Protein AF-A0A815VV57-F1 (afdb_monomer_lite)

pLDDT: mean 71.9, std 23.18, range [23.52, 98.25]

Structure (mmCIF, N/CA/C/O backbone):
data_AF-A0A815VV57-F1
#
_entry.id   AF-A0A815VV57-F1
#
loop_
_atom_site.group_PDB
_atom_site.id
_atom_site.type_symbol
_atom_site.label_atom_id
_atom_site.label_alt_id
_atom_site.label_comp_id
_atom_site.label_asym_id
_atom_site.label_entity_id
_atom_site.label_seq_id
_atom_site.pdbx_PDB_ins_code
_atom_site.Cartn_x
_atom_site.Cartn_y
_atom_site.Cartn_z
_atom_site.occupancy
_atom_site.B_iso_or_equiv
_atom_site.auth_seq_id
_atom_site.auth_comp_id
_atom_site.auth_asym_id
_atom_site.auth_atom_id
_atom_site.pdbx_PDB_model_num
ATOM 1 N N . MET A 1 1 ? 0.177 24.689 -6.753 1.00 30.92 1 MET A N 1
ATOM 2 C CA . MET A 1 1 ? -1.210 24.874 -6.267 1.00 30.92 1 MET A CA 1
ATOM 3 C C . MET A 1 1 ? -1.888 23.512 -6.237 1.00 30.92 1 MET A C 1
ATOM 5 O O . MET A 1 1 ? -1.920 22.862 -7.272 1.00 30.92 1 MET A O 1
ATOM 9 N N . PHE A 1 2 ? -2.348 23.055 -5.071 1.00 33.50 2 PHE A N 1
ATOM 10 C CA . PHE A 1 2 ? -3.003 21.752 -4.920 1.00 33.50 2 PHE A CA 1
ATOM 11 C C . PHE A 1 2 ? -4.489 22.009 -4.682 1.00 33.50 2 PHE A C 1
ATOM 13 O O . PHE A 1 2 ? -4.859 22.830 -3.844 1.00 33.50 2 PHE A O 1
ATOM 20 N N . HIS A 1 3 ? -5.351 21.335 -5.428 1.00 33.34 3 HIS A N 1
ATOM 21 C CA . HIS A 1 3 ? -6.791 21.439 -5.235 1.00 33.34 3 HIS A CA 1
ATOM 22 C C . HIS A 1 3 ? -7.257 20.219 -4.447 1.00 33.34 3 HIS A C 1
ATOM 24 O O . HIS A 1 3 ? -6.858 19.102 -4.756 1.00 33.34 3 HIS A O 1
ATOM 30 N N . ALA A 1 4 ? -8.069 20.440 -3.414 1.00 35.38 4 ALA A N 1
ATOM 31 C CA . ALA A 1 4 ? -8.761 19.359 -2.725 1.00 35.38 4 ALA A CA 1
ATOM 32 C C . ALA A 1 4 ? -10.196 19.308 -3.253 1.00 35.38 4 ALA A C 1
ATOM 34 O O . ALA A 1 4 ? -10.932 20.300 -3.171 1.00 35.38 4 ALA A O 1
ATOM 35 N N . ILE A 1 5 ? -10.583 18.161 -3.809 1.00 42.78 5 ILE A N 1
ATOM 36 C CA . ILE A 1 5 ? -11.963 17.891 -4.218 1.00 42.78 5 ILE A CA 1
ATOM 37 C C . ILE A 1 5 ? -12.604 17.068 -3.108 1.00 42.78 5 ILE A C 1
ATOM 39 O O . ILE A 1 5 ? -12.107 16.002 -2.743 1.00 42.78 5 ILE A O 1
ATOM 43 N N . LEU A 1 6 ? -13.695 17.587 -2.552 1.00 41.22 6 LEU A N 1
ATOM 44 C CA . LEU A 1 6 ? -14.364 16.995 -1.401 1.00 41.22 6 LEU A CA 1
ATOM 45 C C . LEU A 1 6 ? -15.771 16.590 -1.796 1.00 41.22 6 LEU A C 1
ATOM 47 O O . LEU A 1 6 ? -16.500 17.383 -2.390 1.00 41.22 6 LEU A O 1
ATOM 51 N N . ARG A 1 7 ? -16.172 15.374 -1.430 1.00 39.72 7 ARG A N 1
ATOM 52 C CA . ARG A 1 7 ? -17.535 14.889 -1.642 1.00 39.72 7 ARG A CA 1
ATOM 53 C C . ARG A 1 7 ? -18.284 14.866 -0.311 1.00 39.72 7 ARG A C 1
ATOM 55 O O . ARG A 1 7 ? -17.842 14.236 0.645 1.00 39.72 7 ARG A O 1
ATOM 62 N N . SER A 1 8 ? -19.393 15.596 -0.245 1.00 38.03 8 SER A N 1
ATOM 63 C CA . SER A 1 8 ? -20.314 15.623 0.895 1.00 38.03 8 SER A CA 1
ATOM 64 C C . SER A 1 8 ? -21.109 14.310 0.991 1.00 38.03 8 SER A C 1
ATOM 66 O O . SER A 1 8 ? -21.415 13.718 -0.048 1.00 38.03 8 SER A O 1
ATOM 68 N N . PRO A 1 9 ? -21.557 13.898 2.196 1.00 34.47 9 PRO A N 1
ATOM 69 C CA . PRO A 1 9 ? -22.532 12.817 2.375 1.00 34.47 9 PRO A CA 1
ATOM 70 C C . PRO A 1 9 ? -23.837 13.003 1.581 1.00 34.47 9 PRO A C 1
ATOM 72 O O . PRO A 1 9 ? -24.499 12.024 1.261 1.00 34.47 9 PRO A O 1
ATOM 75 N N . SER A 1 10 ? -24.198 14.245 1.234 1.00 35.25 10 SER A N 1
ATOM 76 C CA . SER A 1 10 ? -25.360 14.575 0.391 1.00 35.25 10 SER A CA 1
ATOM 77 C C . SER A 1 10 ? -25.115 14.411 -1.117 1.00 35.25 10 SER A C 1
ATOM 79 O O . SER A 1 10 ? -25.998 14.709 -1.914 1.00 35.25 10 SER A O 1
ATOM 81 N N . GLY A 1 11 ? -23.917 13.987 -1.534 1.00 34.22 11 GLY A N 1
ATOM 82 C CA . GLY A 1 11 ? -23.531 13.872 -2.943 1.00 34.22 11 GLY A CA 1
ATOM 83 C C . GLY A 1 11 ? -23.024 15.171 -3.583 1.00 34.22 11 GLY A C 1
ATOM 84 O O . GLY A 1 11 ? -22.540 15.121 -4.712 1.00 34.22 11 GLY A O 1
ATOM 85 N N . GLU A 1 12 ? -23.065 16.308 -2.877 1.00 31.31 12 GLU A N 1
ATOM 86 C CA . GLU A 1 12 ? -22.515 17.583 -3.360 1.00 31.31 12 GLU A CA 1
ATOM 87 C C . GLU A 1 12 ? -20.977 17.574 -3.368 1.00 31.31 12 GLU A C 1
ATOM 89 O O . GLU A 1 12 ? -20.337 17.172 -2.393 1.00 31.31 12 GLU A O 1
ATOM 94 N N . ILE A 1 13 ? -20.376 18.052 -4.460 1.00 37.62 13 ILE A N 1
ATOM 95 C CA . ILE A 1 13 ? -18.921 18.185 -4.600 1.00 37.62 13 ILE A CA 1
ATOM 96 C C . ILE A 1 13 ? -18.524 19.619 -4.243 1.00 37.62 13 ILE A C 1
ATOM 98 O O . ILE A 1 13 ? -18.905 20.574 -4.917 1.00 37.62 13 ILE A O 1
ATOM 102 N N . LEU A 1 14 ? -17.762 19.774 -3.161 1.00 33.06 14 LEU A N 1
ATOM 103 C CA . LEU A 1 14 ? -17.223 21.050 -2.710 1.00 33.06 14 LEU A CA 1
ATOM 104 C C . LEU A 1 14 ? -15.767 21.162 -3.181 1.00 33.06 14 LEU A C 1
ATOM 106 O O . LEU A 1 14 ? -14.887 20.457 -2.689 1.00 33.06 14 LEU A O 1
ATOM 110 N N . VAL A 1 15 ? -15.507 22.062 -4.127 1.00 33.75 15 VAL A N 1
ATOM 111 C CA . VAL A 1 15 ? -14.150 22.364 -4.601 1.00 33.75 15 VAL A CA 1
ATOM 112 C C . VAL A 1 15 ? -13.610 23.557 -3.820 1.00 33.75 15 VAL A C 1
ATOM 114 O O . VAL A 1 15 ? -14.213 24.632 -3.831 1.00 33.75 15 VAL A O 1
ATOM 117 N N . LYS A 1 16 ? -12.455 23.402 -3.164 1.00 34.31 16 LYS A N 1
ATOM 118 C CA . LYS A 1 16 ? -11.706 24.536 -2.608 1.00 34.31 16 LYS A CA 1
ATOM 119 C C . LYS A 1 16 ? -10.303 24.553 -3.213 1.00 34.31 16 LYS A C 1
ATOM 121 O O . LYS A 1 16 ? -9.518 23.633 -3.010 1.00 34.31 16 LYS A O 1
ATOM 126 N N . ALA A 1 17 ? -10.002 25.606 -3.969 1.00 28.00 17 ALA A N 1
ATOM 127 C CA . ALA A 1 17 ? -8.652 25.905 -4.429 1.00 28.00 17 ALA A CA 1
ATOM 128 C C . ALA A 1 17 ? -7.844 26.481 -3.263 1.00 28.00 17 ALA A C 1
ATOM 130 O O . ALA A 1 17 ? -8.299 27.442 -2.639 1.00 28.00 17 ALA A O 1
ATOM 131 N N . LEU A 1 18 ? -6.674 25.918 -2.953 1.00 31.55 18 LEU A N 1
ATOM 132 C CA . LEU A 1 18 ? -5.737 26.577 -2.049 1.00 31.55 18 LEU A CA 1
ATOM 133 C C . LEU A 1 18 ? -4.282 26.390 -2.491 1.00 31.55 18 LEU A C 1
ATOM 135 O O . LEU A 1 18 ? -3.842 25.351 -2.980 1.00 31.55 18 LEU A O 1
ATOM 139 N N . GLU A 1 19 ? -3.530 27.466 -2.340 1.00 27.69 19 GLU A N 1
ATOM 140 C CA . GLU A 1 19 ? -2.198 27.634 -2.891 1.00 27.69 19 GLU A CA 1
ATOM 141 C C . GLU A 1 19 ? -1.142 26.958 -2.009 1.00 27.69 19 GLU A C 1
ATOM 143 O O . GLU A 1 19 ? -0.666 27.495 -1.014 1.00 27.69 19 GLU A O 1
ATOM 148 N N . LEU A 1 20 ? -0.769 25.739 -2.379 1.00 28.41 20 LEU A N 1
ATOM 149 C CA . LEU A 1 20 ? 0.504 25.142 -1.990 1.00 28.41 20 LEU A CA 1
ATOM 150 C C . LEU A 1 20 ? 1.558 25.610 -3.010 1.00 28.41 20 LEU A C 1
ATOM 152 O O . LEU A 1 20 ? 1.448 25.285 -4.203 1.00 28.41 20 LEU A O 1
ATOM 156 N N . ARG A 1 21 ? 2.519 26.426 -2.547 1.00 24.25 21 ARG A N 1
ATOM 157 C CA . ARG A 1 21 ? 3.692 26.858 -3.320 1.00 24.25 21 ARG A CA 1
ATOM 158 C C . ARG A 1 21 ? 4.588 25.647 -3.593 1.00 24.25 21 ARG A C 1
ATOM 160 O O . ARG A 1 21 ? 5.339 25.221 -2.728 1.00 24.25 21 ARG A O 1
ATOM 167 N N . CYS A 1 22 ? 4.476 25.121 -4.804 1.00 26.00 22 CYS A N 1
ATOM 168 C CA . CYS A 1 22 ? 5.627 24.673 -5.576 1.00 26.00 22 CYS A CA 1
ATOM 169 C C . CYS A 1 22 ? 5.739 25.689 -6.709 1.00 26.00 22 CYS A C 1
ATOM 171 O O . CYS A 1 22 ? 4.712 26.026 -7.310 1.00 26.00 22 CYS A O 1
ATOM 173 N N . ASP A 1 23 ? 6.930 26.222 -6.942 1.00 23.75 23 ASP A N 1
ATOM 174 C CA . ASP A 1 23 ? 7.152 27.260 -7.940 1.00 23.75 23 ASP A CA 1
ATOM 175 C C . ASP A 1 23 ? 6.675 26.791 -9.321 1.00 23.75 23 ASP A C 1
ATOM 177 O O . ASP A 1 23 ? 7.204 25.835 -9.882 1.00 23.75 23 ASP A O 1
ATOM 181 N N . THR A 1 24 ? 5.607 27.441 -9.808 1.00 23.52 24 THR A N 1
ATOM 182 C CA . THR A 1 24 ? 5.164 27.681 -11.201 1.00 23.52 24 THR A CA 1
ATOM 183 C C . THR A 1 24 ? 3.620 27.772 -11.256 1.00 23.52 24 THR A C 1
ATOM 185 O O . THR A 1 24 ? 2.903 26.815 -10.965 1.00 23.52 24 THR A O 1
ATOM 188 N N . ILE A 1 25 ? 3.116 28.954 -11.640 1.00 25.03 25 ILE A N 1
ATOM 189 C CA . ILE A 1 25 ? 1.700 29.391 -11.779 1.00 25.03 25 ILE A CA 1
ATOM 190 C C . ILE A 1 25 ? 1.108 28.821 -13.112 1.00 25.03 25 ILE A C 1
ATOM 192 O O . ILE A 1 25 ? 1.895 28.507 -14.007 1.00 25.03 25 ILE A O 1
ATOM 196 N N . ILE A 1 26 ? -0.200 28.582 -13.366 1.00 26.67 26 ILE A N 1
ATOM 197 C CA . ILE A 1 26 ? -1.357 29.509 -13.525 1.00 26.67 26 ILE A CA 1
ATOM 198 C C . ILE A 1 26 ? -2.716 28.750 -13.474 1.00 26.67 26 ILE A C 1
ATOM 200 O O . ILE A 1 26 ? -2.840 27.655 -14.013 1.00 26.67 26 ILE A O 1
ATOM 204 N N . ASN A 1 27 ? -3.703 29.411 -12.843 1.00 26.53 27 ASN A N 1
ATOM 205 C CA . ASN A 1 27 ? -5.179 29.335 -12.882 1.00 26.53 27 ASN A CA 1
ATOM 206 C C . ASN A 1 27 ? -5.908 28.239 -13.688 1.00 26.53 27 ASN A C 1
ATOM 208 O O . ASN A 1 27 ? -5.880 28.212 -14.913 1.00 26.53 27 ASN A O 1
ATOM 212 N N . GLY A 1 28 ? -6.768 27.506 -12.978 1.00 24.22 28 GLY A N 1
ATOM 213 C CA . GLY A 1 28 ? -7.938 26.814 -13.519 1.00 24.22 28 GLY A CA 1
ATOM 214 C C . GLY A 1 28 ? -8.706 26.142 -12.382 1.00 24.22 28 GLY A C 1
ATOM 215 O O . GLY A 1 28 ? -8.120 25.389 -11.609 1.00 24.22 28 GLY A O 1
ATOM 216 N N . GLY A 1 29 ? -9.994 26.446 -12.212 1.00 25.55 29 GLY A N 1
ATOM 217 C CA . GLY A 1 29 ? -10.829 25.779 -11.210 1.00 25.55 29 GLY A CA 1
ATOM 218 C C . GLY A 1 29 ? -10.866 24.270 -11.462 1.00 25.55 29 GLY A C 1
ATOM 219 O O . GLY A 1 29 ? -11.202 23.836 -12.561 1.00 25.55 29 GLY A O 1
ATOM 220 N N . VAL A 1 30 ? -10.492 23.469 -10.462 1.00 35.03 30 VAL A N 1
ATOM 221 C CA . VAL A 1 30 ? -10.411 22.007 -10.590 1.00 35.03 30 VAL A CA 1
ATOM 222 C C . VAL A 1 30 ? -11.718 21.383 -10.130 1.00 35.03 30 VAL A C 1
ATOM 224 O O . VAL A 1 30 ? -11.979 21.241 -8.940 1.00 35.03 30 VAL A O 1
ATOM 227 N N . TYR A 1 31 ? -12.541 21.008 -11.091 1.00 34.94 31 TYR A N 1
ATOM 228 C CA . TYR A 1 31 ? -13.729 20.198 -10.877 1.00 34.94 31 TYR A CA 1
ATOM 229 C C . TYR A 1 31 ? -13.363 18.719 -11.048 1.00 34.94 31 TYR A C 1
ATOM 231 O O . TYR A 1 31 ? -12.423 18.381 -11.770 1.00 34.94 31 TYR A O 1
ATOM 239 N N . ASP A 1 32 ? -14.119 17.836 -10.397 1.00 41.12 32 ASP A N 1
ATOM 240 C CA . ASP A 1 32 ? -14.090 16.401 -10.681 1.00 41.12 32 ASP A CA 1
ATOM 241 C C . ASP A 1 32 ? -14.266 16.208 -12.200 1.00 41.12 32 ASP A C 1
ATOM 243 O O . ASP A 1 32 ? -15.165 16.807 -12.795 1.00 41.12 32 ASP A O 1
ATOM 247 N N . THR A 1 33 ? -13.399 15.435 -12.857 1.00 45.12 33 THR A N 1
ATOM 248 C CA . THR A 1 33 ? -13.445 15.212 -14.318 1.00 45.12 33 THR A CA 1
ATOM 249 C C . THR A 1 33 ? -14.808 14.677 -14.759 1.00 45.12 33 THR A C 1
ATOM 251 O O . THR A 1 33 ? -15.313 15.009 -15.833 1.00 45.12 33 THR A O 1
ATOM 254 N N . ALA A 1 34 ? -15.455 13.934 -13.866 1.00 40.88 34 ALA A N 1
ATOM 255 C CA . ALA A 1 34 ? -16.836 13.507 -13.950 1.00 40.88 34 ALA A CA 1
ATOM 256 C C . ALA A 1 34 ? -17.865 14.658 -13.915 1.00 40.88 34 ALA A C 1
ATOM 258 O O . ALA A 1 34 ? -18.788 14.699 -14.732 1.00 40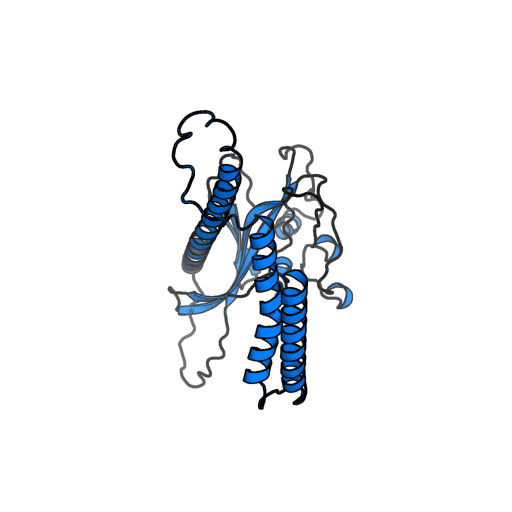.88 34 ALA A O 1
ATOM 259 N N . VAL A 1 35 ? -17.693 15.616 -12.998 1.00 40.84 35 VAL A N 1
ATOM 260 C CA . VAL A 1 35 ? -18.543 16.812 -12.881 1.00 40.84 35 VAL A CA 1
ATOM 261 C C . VAL A 1 35 ? -18.357 17.724 -14.084 1.00 40.84 35 VAL A C 1
ATOM 263 O O . VAL A 1 35 ? -19.352 18.206 -14.615 1.00 40.84 35 VAL A O 1
ATOM 266 N N . LEU A 1 36 ? -17.129 17.892 -14.578 1.00 40.75 36 LEU A N 1
ATOM 267 C CA . LEU A 1 36 ? -16.848 18.638 -15.809 1.00 40.75 36 LEU A CA 1
ATOM 268 C C . LEU A 1 36 ? -17.608 18.060 -17.003 1.00 40.75 36 LEU A C 1
ATOM 270 O O . LEU A 1 36 ? -18.286 18.792 -17.719 1.00 40.75 36 LEU A O 1
ATOM 274 N N . ARG A 1 37 ? -17.591 16.734 -17.166 1.00 43.97 37 ARG A N 1
ATOM 275 C CA . ARG A 1 37 ? -18.379 16.049 -18.204 1.00 43.97 37 ARG A CA 1
ATOM 276 C C . ARG A 1 37 ? -19.889 16.253 -18.038 1.00 43.97 37 ARG A C 1
ATOM 278 O O . ARG A 1 37 ? -20.602 16.344 -19.031 1.00 43.97 37 ARG A O 1
ATOM 285 N N . SER A 1 38 ? -20.386 16.312 -16.800 1.00 41.47 38 SER A N 1
ATOM 286 C CA . SER A 1 38 ? -21.818 16.499 -16.518 1.00 41.47 38 SER A CA 1
ATOM 287 C C . SER A 1 38 ? -22.300 17.945 -16.697 1.00 41.47 38 SER A C 1
ATOM 289 O O . SER A 1 38 ? -23.407 18.159 -17.178 1.00 41.47 38 SER A O 1
ATOM 291 N N . VAL A 1 39 ? -21.466 18.933 -16.355 1.00 37.66 39 VAL A N 1
ATOM 292 C CA . VAL A 1 39 ? -21.804 20.367 -16.383 1.00 37.66 39 VAL A CA 1
ATOM 293 C C . VAL A 1 39 ? -21.668 20.943 -17.790 1.00 37.66 39 VAL A C 1
ATOM 295 O O . VAL A 1 39 ? -22.442 21.813 -18.174 1.00 37.66 39 VAL A O 1
ATOM 298 N N . TYR A 1 40 ? -20.725 20.436 -18.582 1.00 39.12 40 TYR A N 1
ATOM 299 C CA . TYR A 1 40 ? -20.452 20.948 -19.924 1.00 39.12 40 TYR A CA 1
ATOM 300 C C . TYR A 1 40 ? -20.848 19.976 -21.056 1.00 39.12 40 TYR A C 1
ATOM 302 O O . TYR A 1 40 ? -20.577 20.230 -22.230 1.00 39.12 40 TYR A O 1
ATOM 310 N N . GLY A 1 41 ? -21.527 18.875 -20.718 1.00 37.66 41 GLY A N 1
ATOM 311 C CA . GLY A 1 41 ? -22.069 17.896 -21.663 1.00 37.66 41 GLY A CA 1
ATOM 312 C C . GLY A 1 41 ? -21.036 16.932 -22.265 1.00 37.66 41 GLY A C 1
ATOM 313 O O . GLY A 1 41 ? -19.830 17.033 -22.043 1.00 37.66 41 GLY A O 1
ATOM 314 N N . ARG A 1 42 ? -21.518 15.983 -23.092 1.00 46.00 42 ARG A N 1
ATOM 315 C CA . ARG A 1 42 ? -20.681 14.999 -23.827 1.00 46.00 42 ARG A CA 1
ATOM 316 C C . ARG A 1 42 ? -19.627 15.637 -24.746 1.00 46.00 42 ARG A C 1
ATOM 318 O O . ARG A 1 42 ? -18.709 14.941 -25.160 1.00 46.00 42 ARG A O 1
ATOM 325 N N . ASN A 1 43 ? -19.761 16.934 -25.021 1.00 39.84 43 ASN A N 1
ATOM 326 C CA . ASN A 1 43 ? -18.845 17.730 -25.830 1.00 39.84 43 ASN A CA 1
ATOM 327 C C . ASN A 1 43 ? -17.866 18.556 -24.989 1.00 39.84 43 ASN A C 1
ATOM 329 O O . ASN A 1 43 ? -17.226 19.449 -25.539 1.00 39.84 43 ASN A O 1
ATOM 333 N N . PHE A 1 44 ? -17.717 18.289 -23.683 1.00 38.00 44 PHE A N 1
ATOM 334 C CA . PHE A 1 44 ? -16.527 18.775 -22.999 1.00 38.00 44 PHE A CA 1
ATOM 335 C C . PHE A 1 44 ? -15.325 18.105 -23.660 1.00 38.00 44 PHE A C 1
ATOM 337 O O . PHE A 1 44 ? -15.256 16.869 -23.647 1.00 38.00 44 PHE A O 1
ATOM 344 N N . PRO A 1 45 ? -14.407 18.869 -24.269 1.00 35.97 45 PRO A N 1
ATOM 345 C CA . PRO A 1 45 ? -13.223 18.279 -24.841 1.00 35.97 45 PRO A CA 1
ATOM 346 C C . PRO A 1 45 ? -12.405 17.695 -23.686 1.00 35.97 45 PRO A C 1
ATOM 348 O O . PRO A 1 45 ? -11.670 18.387 -22.986 1.00 35.97 45 PRO A O 1
ATOM 351 N N . VAL A 1 46 ? -12.516 16.381 -23.487 1.00 45.53 46 VAL A N 1
ATOM 352 C CA . VAL A 1 46 ? -11.333 15.609 -23.129 1.00 45.53 46 VAL A CA 1
ATOM 353 C C . VAL A 1 46 ? -10.403 15.867 -24.314 1.00 45.53 46 VAL A C 1
ATOM 355 O O . VAL A 1 46 ? -10.668 15.339 -25.385 1.00 45.53 46 VAL A O 1
ATOM 358 N N . TYR A 1 47 ? -9.428 16.762 -24.138 1.00 46.34 47 TYR A N 1
ATOM 359 C CA . TYR A 1 47 ? -8.545 17.358 -25.160 1.00 46.34 47 TYR A CA 1
ATOM 360 C C . TYR A 1 47 ? -9.032 18.632 -25.861 1.00 46.34 47 TYR A C 1
ATOM 362 O O . TYR A 1 47 ? -9.580 18.594 -26.960 1.00 46.34 47 TYR A O 1
ATOM 370 N N . ASP A 1 48 ? -8.687 19.790 -25.292 1.00 38.81 48 ASP A N 1
ATOM 371 C CA . ASP A 1 48 ? -8.323 20.942 -26.121 1.00 38.81 48 ASP A CA 1
ATOM 372 C C . ASP A 1 48 ? -6.794 20.961 -26.273 1.00 38.81 48 ASP A C 1
ATOM 374 O O . ASP A 1 48 ? -6.061 21.360 -25.366 1.00 38.81 48 ASP A O 1
ATOM 378 N N . HIS A 1 49 ? -6.305 20.500 -27.428 1.00 43.84 49 HIS A N 1
ATOM 379 C CA . HIS A 1 49 ? -4.883 20.508 -27.789 1.00 43.84 49 HIS A CA 1
ATOM 380 C C . HIS A 1 49 ? -4.277 21.919 -27.877 1.00 43.84 49 HIS A C 1
ATOM 382 O O . HIS A 1 49 ? -3.077 22.047 -28.108 1.00 43.84 49 HIS A O 1
ATOM 388 N N . ARG A 1 50 ? -5.074 22.987 -27.740 1.00 37.69 50 ARG A N 1
ATOM 389 C CA . ARG A 1 50 ? -4.639 24.341 -28.097 1.00 37.69 50 ARG A CA 1
ATOM 390 C C . ARG A 1 50 ? -4.194 25.208 -26.927 1.00 37.69 50 ARG A C 1
ATOM 392 O O . ARG A 1 50 ? -3.671 26.283 -27.192 1.00 37.69 50 ARG A O 1
ATOM 399 N N . ASN A 1 51 ? -4.362 24.788 -25.666 1.00 40.81 51 ASN A N 1
ATOM 400 C CA . ASN A 1 51 ? -4.038 25.669 -24.529 1.00 40.81 51 ASN A CA 1
ATOM 401 C C . ASN A 1 51 ? -3.496 25.005 -23.250 1.00 40.81 51 ASN A C 1
ATOM 403 O O . ASN A 1 51 ? -3.385 25.662 -22.214 1.00 40.81 51 ASN A O 1
ATOM 407 N N . VAL A 1 52 ? -3.089 23.735 -23.297 1.00 45.72 52 VAL A N 1
ATOM 408 C CA . VAL A 1 52 ? -2.367 23.109 -22.177 1.00 45.72 52 VAL A CA 1
ATOM 409 C C . VAL A 1 52 ? -0.870 23.219 -22.451 1.00 45.72 52 VAL A C 1
ATOM 411 O O . VAL A 1 52 ? -0.409 22.828 -23.521 1.00 45.72 52 VAL A O 1
ATOM 414 N N . ARG A 1 53 ? -0.093 23.754 -21.498 1.00 48.84 53 ARG A N 1
ATOM 415 C CA . ARG A 1 53 ? 1.377 23.705 -21.578 1.00 48.84 53 ARG A CA 1
ATOM 416 C C . ARG A 1 53 ? 1.815 22.268 -21.902 1.00 48.84 53 ARG A C 1
ATOM 418 O O . ARG A 1 53 ? 1.295 21.338 -21.282 1.00 48.84 53 ARG A O 1
ATOM 425 N N . PRO A 1 54 ? 2.755 22.074 -22.838 1.00 52.41 54 PRO A N 1
ATOM 426 C CA . PRO A 1 54 ? 3.097 20.751 -23.326 1.00 52.41 54 PRO A CA 1
ATOM 427 C C . PRO A 1 54 ? 3.693 19.946 -22.176 1.00 52.41 54 PRO A C 1
ATOM 429 O O . PRO A 1 54 ? 4.692 20.344 -21.578 1.00 52.41 54 PRO A O 1
ATOM 432 N N . GLY A 1 55 ? 3.067 18.821 -21.841 1.00 78.62 55 GLY A N 1
ATOM 433 C CA . GLY A 1 55 ? 3.758 17.809 -21.061 1.00 78.62 55 GLY A CA 1
ATOM 434 C C . GLY A 1 55 ? 2.896 16.925 -20.190 1.00 78.62 55 GLY A C 1
ATOM 435 O O . GLY A 1 55 ? 3.286 15.781 -20.063 1.00 78.62 55 GLY A O 1
ATOM 436 N N . TYR A 1 56 ? 1.778 17.376 -19.607 1.00 80.88 56 TYR A N 1
ATOM 437 C CA . TYR A 1 56 ? 1.044 16.569 -18.618 1.00 80.88 56 TYR A CA 1
ATOM 438 C C . TYR A 1 56 ? -0.473 16.637 -18.773 1.00 80.88 56 TYR A C 1
ATOM 440 O O . TYR A 1 56 ? -1.031 17.680 -19.105 1.00 80.88 56 TYR A O 1
ATOM 448 N N . ILE A 1 57 ? -1.132 15.534 -18.441 1.00 83.19 57 ILE A N 1
ATOM 449 C CA . ILE A 1 57 ? -2.585 15.392 -18.397 1.00 83.19 57 ILE A CA 1
ATOM 450 C C . ILE A 1 57 ? -3.033 14.889 -17.022 1.00 83.19 57 ILE A C 1
ATOM 452 O O . ILE A 1 57 ? -2.279 14.214 -16.325 1.00 83.19 57 ILE A O 1
ATOM 456 N N . LEU A 1 58 ? -4.254 15.222 -16.608 1.00 83.12 58 LEU A N 1
ATOM 457 C CA . LEU A 1 58 ? -4.821 14.722 -15.356 1.00 83.12 58 LEU A CA 1
ATOM 458 C C . LEU A 1 58 ? -5.298 13.285 -15.555 1.00 83.12 58 LEU A C 1
ATOM 460 O O . LEU A 1 58 ? -6.153 13.047 -16.402 1.00 83.12 58 LEU A O 1
ATOM 464 N N . THR A 1 59 ? -4.766 12.351 -14.770 1.00 81.75 59 THR A N 1
ATOM 465 C CA . THR A 1 59 ? -5.052 10.914 -14.930 1.00 81.75 59 THR A CA 1
ATOM 466 C C . THR A 1 59 ? -5.613 10.265 -13.675 1.00 81.75 59 THR A C 1
ATOM 468 O O . THR A 1 59 ? -5.858 9.063 -13.645 1.00 81.75 59 THR A O 1
ATOM 471 N N . THR A 1 60 ? -5.852 11.055 -12.627 1.00 74.12 60 THR A N 1
ATOM 472 C CA . THR A 1 60 ? -6.516 10.545 -11.425 1.00 74.12 60 THR A CA 1
ATOM 473 C C . THR A 1 60 ? -7.884 9.979 -11.773 1.00 74.12 60 THR A C 1
ATOM 475 O O . THR A 1 60 ? -8.733 10.676 -12.333 1.00 74.12 60 THR A O 1
ATOM 478 N N . SER A 1 61 ? -8.107 8.735 -11.369 1.00 73.38 61 SER A N 1
ATOM 479 C CA . SER A 1 61 ? -9.419 8.107 -11.375 1.00 73.38 61 SER A CA 1
ATOM 480 C C . SER A 1 61 ? -10.403 8.870 -10.475 1.00 73.38 61 SER A C 1
ATOM 482 O O . SER A 1 61 ? -10.021 9.672 -9.618 1.00 73.38 61 SER A O 1
ATOM 484 N N . SER A 1 62 ? -11.707 8.659 -10.673 1.00 84.31 62 SER A N 1
ATOM 485 C CA . SER A 1 62 ? -12.712 9.285 -9.800 1.00 84.31 62 SER A CA 1
ATOM 486 C C . SER A 1 62 ? -12.486 8.896 -8.336 1.00 84.31 62 SER A C 1
ATOM 488 O O . SER A 1 62 ? -12.052 7.773 -8.069 1.00 84.31 62 SER A O 1
ATOM 490 N N . ILE A 1 63 ? -12.874 9.756 -7.385 1.00 87.50 63 ILE A N 1
ATOM 491 C CA . ILE A 1 63 ? -12.782 9.425 -5.950 1.00 87.50 63 ILE A CA 1
ATOM 492 C C . ILE A 1 63 ? -13.470 8.093 -5.618 1.00 87.50 63 ILE A C 1
ATOM 494 O O . ILE A 1 63 ? -12.971 7.358 -4.781 1.00 87.50 63 ILE A O 1
ATOM 498 N N . ASN A 1 64 ? -14.548 7.722 -6.317 1.00 89.69 64 ASN A N 1
ATOM 499 C CA . ASN A 1 64 ? -15.226 6.440 -6.100 1.00 89.69 64 ASN A CA 1
ATOM 500 C C . ASN A 1 64 ? -14.342 5.225 -6.422 1.00 89.69 64 ASN A C 1
ATOM 502 O O . ASN A 1 64 ? -14.486 4.192 -5.781 1.00 89.69 64 ASN A O 1
ATOM 506 N N . TYR A 1 65 ? -13.457 5.343 -7.415 1.00 90.00 65 TYR A N 1
ATOM 507 C CA . TYR A 1 65 ? -12.499 4.293 -7.761 1.00 90.00 65 TYR A CA 1
ATOM 508 C C . TYR A 1 65 ? -11.288 4.344 -6.835 1.00 90.00 65 TYR A C 1
ATOM 510 O O . TYR A 1 65 ? -10.910 3.343 -6.239 1.00 90.00 65 TYR A O 1
ATOM 518 N N . ALA A 1 66 ? -10.712 5.534 -6.663 1.00 90.31 66 ALA A N 1
ATOM 519 C CA . ALA A 1 66 ? -9.517 5.712 -5.852 1.00 90.31 66 ALA A CA 1
ATOM 520 C C . ALA A 1 66 ? -9.753 5.411 -4.359 1.00 90.31 66 ALA A C 1
ATOM 522 O O . ALA A 1 66 ? -8.812 5.076 -3.650 1.00 90.31 66 ALA A O 1
ATOM 523 N N . ALA A 1 67 ? -11.000 5.503 -3.884 1.00 90.06 67 ALA A N 1
ATOM 524 C CA . ALA A 1 67 ? -11.404 5.161 -2.523 1.00 90.06 67 ALA A CA 1
ATOM 525 C C . ALA A 1 67 ? -11.856 3.698 -2.350 1.00 90.06 67 ALA A C 1
ATOM 527 O O . ALA A 1 67 ? -12.419 3.360 -1.307 1.00 90.06 67 ALA A O 1
ATOM 528 N N . LEU A 1 68 ? -11.665 2.810 -3.329 1.00 92.31 68 LEU A N 1
ATOM 529 C CA . LEU A 1 68 ? -11.908 1.381 -3.105 1.00 92.31 68 LEU A CA 1
ATOM 530 C C . LEU A 1 68 ? -10.954 0.836 -2.031 1.00 92.31 68 LEU A C 1
ATOM 532 O O . LEU A 1 68 ? -9.827 1.310 -1.892 1.00 92.31 68 LEU A O 1
ATOM 536 N N . ASP A 1 69 ? -11.407 -0.162 -1.267 1.00 92.06 69 ASP A N 1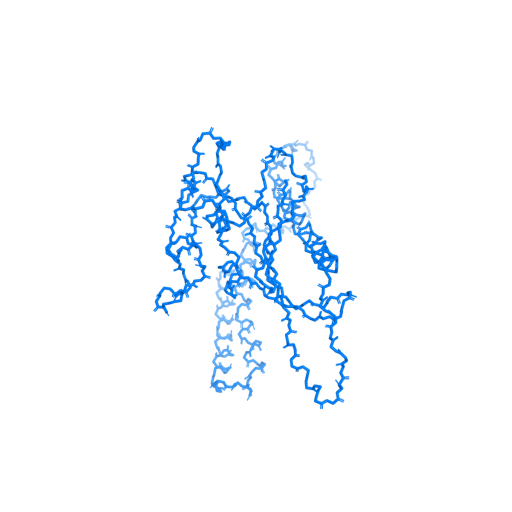
ATOM 537 C CA . ASP A 1 69 ? -10.668 -0.693 -0.107 1.00 92.06 69 ASP A CA 1
ATOM 538 C C . ASP A 1 69 ? -9.293 -1.274 -0.473 1.00 92.06 69 ASP A C 1
ATOM 540 O O . ASP A 1 69 ? -8.383 -1.278 0.350 1.00 92.06 69 ASP A O 1
ATOM 544 N N . CYS A 1 70 ? -9.116 -1.727 -1.717 1.00 91.12 70 CYS A N 1
ATOM 545 C CA . CYS A 1 70 ? -7.837 -2.219 -2.226 1.00 91.12 70 CYS A CA 1
ATOM 546 C C . CYS A 1 70 ? -6.829 -1.109 -2.571 1.00 91.12 70 CYS A C 1
ATOM 548 O O . CYS A 1 70 ? -5.647 -1.406 -2.722 1.00 91.12 70 CYS A O 1
ATOM 550 N N . TYR A 1 71 ? -7.272 0.146 -2.711 1.00 88.94 71 TYR A N 1
ATOM 551 C CA . TYR A 1 71 ? -6.419 1.272 -3.115 1.00 88.94 71 TYR A CA 1
ATOM 552 C C . TYR A 1 71 ? -6.225 2.321 -2.023 1.00 88.94 71 TYR A C 1
ATOM 554 O O . TYR A 1 71 ? -5.187 2.981 -2.001 1.00 88.94 71 TYR A O 1
ATOM 562 N N . ALA A 1 72 ? -7.192 2.484 -1.118 1.00 91.69 72 ALA A N 1
ATOM 563 C CA . ALA A 1 72 ? -7.124 3.479 -0.057 1.00 91.69 72 ALA A CA 1
ATOM 564 C C . ALA A 1 72 ? -7.429 2.870 1.310 1.00 91.69 72 ALA A C 1
ATOM 566 O O . ALA A 1 72 ? -8.472 2.248 1.527 1.00 91.69 72 ALA A O 1
ATOM 567 N N . HIS A 1 73 ? -6.536 3.137 2.262 1.00 91.12 73 HIS A N 1
ATOM 568 C CA . HIS A 1 73 ? -6.764 2.806 3.659 1.00 91.12 73 HIS A CA 1
ATOM 569 C C . HIS A 1 73 ? -7.890 3.668 4.249 1.00 91.12 73 HIS A C 1
ATOM 571 O O . HIS A 1 73 ? -8.043 4.844 3.902 1.00 91.12 73 HIS A O 1
ATOM 577 N N . THR A 1 74 ? -8.674 3.077 5.153 1.00 93.94 74 THR A N 1
ATOM 578 C CA . THR A 1 74 ? -9.737 3.781 5.878 1.00 93.94 74 THR A CA 1
ATOM 579 C C . THR A 1 74 ? -9.233 4.193 7.249 1.00 93.94 74 THR A C 1
ATOM 581 O O . THR A 1 74 ? -8.833 3.347 8.039 1.00 93.94 74 THR A O 1
ATOM 584 N N . TYR A 1 75 ? -9.316 5.483 7.546 1.00 91.06 75 TYR A N 1
ATOM 585 C CA . TYR A 1 75 ? -8.962 6.055 8.836 1.00 91.06 75 TYR A CA 1
ATOM 586 C C . TYR A 1 75 ? -10.224 6.391 9.621 1.00 91.06 75 TYR A C 1
ATOM 588 O O . TYR A 1 75 ? -11.116 7.075 9.109 1.00 91.06 75 TYR A O 1
ATOM 596 N N . ASP A 1 76 ? -10.277 5.959 10.877 1.00 91.62 76 ASP A N 1
ATOM 597 C CA . ASP A 1 76 ? -11.288 6.425 11.816 1.00 91.62 76 ASP A CA 1
ATOM 598 C C . ASP A 1 76 ? -10.854 7.767 12.408 1.00 91.62 76 ASP A C 1
ATOM 600 O O . ASP A 1 76 ? -9.777 7.917 12.982 1.00 91.62 76 ASP A O 1
ATOM 604 N N . PHE A 1 77 ? -11.710 8.770 12.259 1.00 88.62 77 PHE A N 1
ATOM 605 C CA . PHE A 1 77 ? -11.445 10.131 12.694 1.00 88.62 77 PHE A CA 1
ATOM 606 C C . PHE A 1 77 ? -12.584 10.640 13.566 1.00 88.62 77 PHE A C 1
ATOM 608 O O . PHE A 1 77 ? -13.732 10.735 13.127 1.00 88.62 77 PHE A O 1
ATOM 615 N N . ARG A 1 78 ? -12.268 11.032 14.802 1.00 91.19 78 ARG A N 1
ATOM 616 C CA . ARG A 1 78 ? -13.212 11.731 15.675 1.00 91.19 78 ARG A CA 1
ATOM 617 C C . ARG A 1 78 ? -13.045 13.233 15.497 1.00 91.19 78 ARG A C 1
ATOM 619 O O . ARG A 1 78 ? -12.001 13.793 15.818 1.00 91.19 78 ARG A O 1
ATOM 626 N N . SER A 1 79 ? -14.091 13.898 15.021 1.00 84.62 79 SER A N 1
ATOM 627 C CA . SER A 1 79 ? -14.067 15.351 14.868 1.00 84.62 79 SER A CA 1
ATOM 628 C C . SER A 1 79 ? -13.988 16.037 16.234 1.00 84.62 79 SER A C 1
ATOM 630 O O . SER A 1 79 ? -14.879 15.823 17.058 1.00 84.62 79 SER A O 1
ATOM 632 N N . PRO A 1 80 ? -13.006 16.925 16.475 1.00 80.75 80 PRO A N 1
ATOM 633 C CA . PRO A 1 80 ? -12.920 17.661 17.736 1.00 80.75 80 PRO A CA 1
ATOM 634 C C . PRO A 1 80 ? -14.049 18.694 17.890 1.00 80.75 80 PRO A C 1
ATOM 636 O O . PRO A 1 80 ? -14.278 19.189 18.986 1.00 80.75 80 PRO A O 1
ATOM 639 N N . TYR A 1 81 ? -14.771 19.021 16.809 1.00 80.56 81 TYR A N 1
ATOM 640 C CA . TYR A 1 81 ? -15.792 20.075 16.811 1.00 80.56 81 TYR A CA 1
ATOM 641 C C . TYR A 1 81 ? -17.195 19.570 17.123 1.00 80.56 81 TYR A C 1
ATOM 643 O O . TYR A 1 81 ? -17.950 20.241 17.814 1.00 80.56 81 TYR A O 1
ATOM 651 N N . ASN A 1 82 ? -17.574 18.423 16.555 1.00 85.44 82 ASN A N 1
ATOM 652 C CA . ASN A 1 82 ? -18.913 17.855 16.734 1.00 85.44 82 ASN A CA 1
ATOM 653 C C . ASN A 1 82 ? -18.893 16.486 17.417 1.00 85.44 82 ASN A C 1
ATOM 655 O O . ASN A 1 82 ? -19.948 15.875 17.560 1.00 85.44 82 ASN A O 1
ATOM 659 N N . LEU A 1 83 ? -17.708 16.009 17.816 1.00 86.19 83 LEU A N 1
ATOM 660 C CA . LEU A 1 83 ? -17.475 14.731 18.488 1.00 86.19 83 LEU A CA 1
ATOM 661 C C . LEU A 1 83 ? -17.974 13.498 17.719 1.00 86.19 83 LEU A C 1
ATOM 663 O O . LEU A 1 83 ? -17.936 12.399 18.270 1.00 86.19 83 LEU A O 1
ATOM 667 N N . GLN A 1 84 ? -18.396 13.654 16.459 1.00 87.56 84 GLN A N 1
ATOM 668 C CA . GLN A 1 84 ? -18.835 12.551 15.611 1.00 87.56 84 GLN A CA 1
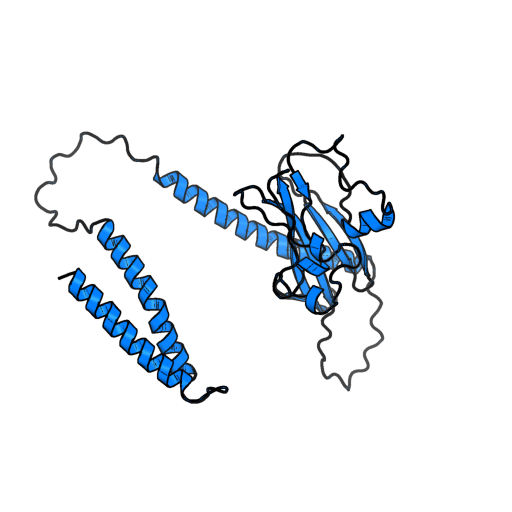ATOM 669 C C . GLN A 1 84 ? -17.629 11.812 15.034 1.00 87.56 84 GLN A C 1
ATOM 671 O O . GLN A 1 84 ? -16.579 12.407 14.770 1.00 87.56 84 GLN A O 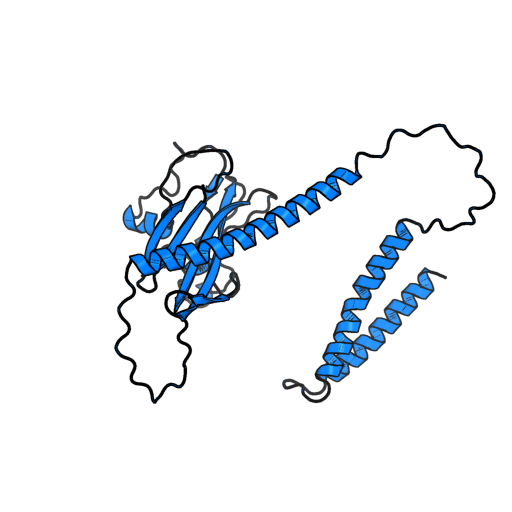1
ATOM 676 N N . PHE A 1 85 ? -17.816 10.516 14.812 1.00 88.94 85 PHE A N 1
ATOM 677 C CA . PHE A 1 85 ? -16.846 9.659 14.149 1.00 88.94 85 PHE A CA 1
ATOM 678 C C . PHE A 1 85 ? -17.073 9.668 12.638 1.00 88.94 85 PHE A C 1
ATOM 680 O O . PHE A 1 85 ? -18.209 9.648 12.156 1.00 88.94 85 PHE A O 1
ATOM 687 N N . TYR A 1 86 ? -15.980 9.682 11.890 1.00 89.25 86 TYR A N 1
ATOM 688 C CA . TYR A 1 86 ? -15.943 9.667 10.438 1.00 89.25 86 TYR A CA 1
ATOM 689 C C . TYR A 1 86 ? -14.984 8.580 9.976 1.00 89.25 86 TYR A C 1
ATOM 691 O O . TYR A 1 86 ? -13.921 8.409 10.560 1.00 89.25 86 TYR A O 1
ATOM 699 N N . LYS A 1 87 ? -15.354 7.895 8.899 1.00 92.44 87 LYS A N 1
ATOM 700 C CA . LYS A 1 87 ? -14.454 7.071 8.103 1.00 92.44 87 LYS A CA 1
ATOM 701 C C . LYS A 1 87 ? -13.927 7.930 6.968 1.00 92.44 87 LYS A C 1
ATOM 703 O O . LYS A 1 87 ? -14.711 8.436 6.160 1.00 92.44 87 LYS A O 1
ATOM 708 N N . ILE A 1 88 ? -12.619 8.133 6.945 1.00 91.62 88 ILE A N 1
ATOM 709 C CA . ILE A 1 88 ? -11.939 8.953 5.949 1.00 91.62 88 ILE A CA 1
ATOM 710 C C . ILE A 1 88 ? -11.069 8.045 5.096 1.00 91.62 88 ILE A C 1
ATOM 712 O O . ILE A 1 88 ? -10.253 7.298 5.624 1.00 91.62 88 ILE A O 1
ATOM 716 N N . LYS A 1 89 ? -11.212 8.143 3.778 1.00 91.44 89 LYS A N 1
ATOM 717 C CA . LYS A 1 89 ? -10.261 7.567 2.828 1.00 91.44 89 LYS A CA 1
ATOM 718 C C . LYS A 1 89 ? -9.546 8.681 2.093 1.00 91.44 89 LYS A C 1
ATOM 720 O O . LYS A 1 89 ? -10.165 9.675 1.704 1.00 91.44 89 LYS A O 1
ATOM 725 N N . VAL A 1 90 ? -8.246 8.498 1.912 1.00 88.38 90 VAL A N 1
ATOM 726 C CA . VAL A 1 90 ? -7.369 9.465 1.254 1.00 88.38 90 VAL A CA 1
ATOM 727 C C . VAL A 1 90 ? -6.842 8.846 -0.025 1.00 88.38 90 VAL A C 1
ATOM 729 O O . VAL A 1 90 ? -6.312 7.739 -0.004 1.00 88.38 90 VAL A O 1
ATOM 732 N N . ALA A 1 91 ? -6.974 9.573 -1.127 1.00 88.62 91 ALA A N 1
ATOM 733 C CA . ALA A 1 91 ? -6.409 9.195 -2.411 1.00 88.62 91 ALA A CA 1
ATOM 734 C C . ALA A 1 91 ? -5.593 10.349 -2.999 1.00 88.62 91 ALA A C 1
ATOM 736 O O . ALA A 1 91 ? -5.895 11.525 -2.787 1.00 88.62 91 ALA A O 1
ATOM 737 N N . LEU A 1 92 ? -4.547 10.013 -3.748 1.00 85.38 92 LEU A N 1
ATOM 738 C CA . LEU A 1 92 ? -3.692 10.993 -4.410 1.00 85.38 92 LEU A CA 1
ATOM 739 C C . LEU A 1 92 ? -4.278 11.369 -5.765 1.00 85.38 92 LEU A C 1
ATOM 741 O O . LEU A 1 92 ? -4.714 10.498 -6.515 1.00 85.38 92 LEU A O 1
ATOM 745 N N . GLN A 1 93 ? -4.243 12.661 -6.091 1.00 85.88 93 GLN A N 1
ATOM 746 C CA . GLN A 1 93 ? -4.449 13.105 -7.462 1.00 85.88 93 GLN A CA 1
ATOM 747 C C . GLN A 1 93 ? -3.127 13.154 -8.209 1.00 85.88 93 GLN A C 1
ATOM 749 O O . GLN A 1 93 ? -2.180 13.815 -7.777 1.00 85.88 93 GLN A O 1
ATOM 754 N N . CYS A 1 94 ? -3.101 12.495 -9.358 1.00 86.81 94 CYS A N 1
ATOM 755 C CA . CYS A 1 94 ? -1.960 12.346 -10.236 1.00 86.81 94 CYS A CA 1
ATOM 756 C C . CYS A 1 94 ? -2.216 12.988 -11.604 1.00 86.81 94 CYS A C 1
ATOM 758 O O . CYS A 1 94 ? -3.308 12.908 -12.179 1.00 86.81 94 CYS A O 1
ATOM 760 N N . LYS A 1 95 ? -1.171 13.623 -12.131 1.00 88.50 95 LYS A N 1
ATOM 761 C CA . LYS A 1 95 ? -1.052 14.006 -13.535 1.00 88.50 95 LYS A CA 1
ATOM 762 C C . LYS A 1 95 ? 0.079 13.197 -14.155 1.00 88.50 95 LYS A C 1
ATOM 764 O O . LYS A 1 95 ? 1.107 13.008 -13.508 1.00 88.50 95 LYS A O 1
ATOM 769 N N . GLN A 1 96 ? -0.098 12.715 -15.376 1.00 87.88 96 GLN A N 1
ATOM 770 C CA . GLN A 1 96 ? 0.917 11.932 -16.077 1.00 87.88 96 GLN A CA 1
ATOM 771 C C . GLN A 1 96 ? 1.425 12.648 -17.310 1.00 87.88 96 GLN A C 1
ATOM 773 O O . GLN A 1 96 ? 0.708 13.464 -17.891 1.00 87.88 96 GLN A O 1
ATOM 778 N N . LYS A 1 97 ? 2.676 12.368 -17.679 1.00 88.25 97 LYS A N 1
ATOM 779 C CA . LYS A 1 97 ? 3.276 12.942 -18.874 1.00 88.25 97 LYS A CA 1
ATOM 780 C C . LYS A 1 97 ? 2.477 12.508 -20.111 1.00 88.25 97 LYS A C 1
ATOM 782 O O . LYS A 1 97 ? 1.966 11.393 -20.178 1.00 88.25 97 LYS A O 1
ATOM 787 N N . TYR A 1 98 ? 2.329 13.396 -21.084 1.00 87.38 98 TYR A N 1
ATOM 788 C CA . TYR A 1 98 ? 1.689 13.056 -22.350 1.00 87.38 98 TYR A CA 1
ATOM 789 C C . TYR A 1 98 ? 2.448 11.906 -23.034 1.00 87.38 98 TYR A C 1
ATOM 791 O O . TYR A 1 98 ? 3.670 11.814 -22.896 1.00 87.38 98 TYR A O 1
ATOM 799 N N . ASP A 1 99 ? 1.710 11.012 -23.693 1.00 88.06 99 ASP A N 1
ATOM 800 C CA . ASP A 1 99 ? 2.200 9.781 -24.338 1.00 88.06 99 ASP A CA 1
ATOM 801 C C . ASP A 1 99 ? 2.965 8.798 -23.435 1.00 88.06 99 ASP A C 1
ATOM 803 O O . ASP A 1 99 ? 3.538 7.823 -23.916 1.00 88.06 99 ASP A O 1
ATOM 807 N N . SER A 1 100 ? 2.971 9.004 -22.114 1.00 89.44 100 SER A N 1
ATOM 808 C CA . SER A 1 100 ? 3.672 8.111 -21.190 1.00 89.44 100 SER A CA 1
ATOM 809 C C . SER A 1 100 ? 2.772 7.043 -20.577 1.00 89.44 100 SER A C 1
ATOM 811 O O . SER A 1 100 ? 3.198 6.361 -19.654 1.00 89.44 100 SER A O 1
ATOM 813 N N . PHE A 1 101 ? 1.511 6.931 -20.973 1.00 90.94 101 PHE A N 1
ATOM 814 C CA . PHE A 1 101 ? 0.556 6.054 -20.303 1.00 90.94 101 PHE A CA 1
ATOM 815 C C . PHE A 1 101 ? -0.327 5.324 -21.315 1.00 90.94 101 PHE A C 1
ATOM 817 O O . PHE A 1 101 ? -0.538 5.776 -22.437 1.00 90.94 101 PHE A O 1
ATOM 824 N N . SER A 1 102 ? -0.876 4.202 -20.876 1.00 89.88 102 SER A N 1
ATOM 825 C CA . SER A 1 102 ? -1.915 3.440 -21.554 1.00 89.88 102 SER A CA 1
ATOM 826 C C . SER A 1 102 ? -3.105 3.298 -20.615 1.00 89.88 102 SER A C 1
ATOM 828 O O . SER A 1 102 ? -2.931 2.998 -19.429 1.00 89.88 102 SER A O 1
ATOM 830 N N . VAL A 1 103 ? -4.310 3.483 -21.142 1.00 88.50 103 VAL A N 1
ATOM 831 C CA . VAL A 1 103 ? -5.542 3.158 -20.418 1.00 88.50 103 VAL A CA 1
ATOM 832 C C . VAL A 1 103 ? -5.709 1.639 -20.426 1.00 88.50 103 VAL A C 1
ATOM 834 O O . VAL A 1 103 ? -5.563 1.012 -21.476 1.00 88.50 103 VAL A O 1
ATOM 837 N N . GLN A 1 104 ? -5.979 1.050 -19.265 1.00 85.62 104 GLN A N 1
ATOM 838 C CA . GLN A 1 104 ? -6.245 -0.377 -19.116 1.00 85.62 104 GLN A CA 1
ATOM 839 C C . GLN A 1 104 ? -7.613 -0.606 -18.476 1.00 85.62 104 GLN A C 1
ATOM 841 O O . GLN A 1 104 ? -8.147 0.260 -17.781 1.00 85.62 104 GLN A O 1
ATOM 846 N N . SER A 1 105 ? -8.178 -1.787 -18.725 1.00 84.69 105 SER A N 1
ATOM 847 C CA . SER A 1 105 ? -9.377 -2.236 -18.024 1.00 84.69 105 SER A CA 1
ATOM 848 C C . SER A 1 105 ? -9.138 -2.254 -16.514 1.00 84.69 105 SER A C 1
ATOM 850 O O . SER A 1 105 ? -8.015 -2.472 -16.059 1.00 84.69 105 SER A O 1
ATOM 852 N N . GLU A 1 106 ? -10.203 -2.017 -15.751 1.00 86.31 106 GLU A N 1
ATOM 853 C CA . GLU A 1 106 ? -10.158 -2.081 -14.292 1.00 86.31 106 GLU A CA 1
ATOM 854 C C . GLU A 1 106 ? -9.683 -3.452 -13.787 1.00 86.31 106 GLU A C 1
ATOM 856 O O . GLU A 1 106 ? -9.969 -4.484 -14.395 1.00 86.31 106 GLU A O 1
ATOM 861 N N . THR A 1 107 ? -8.954 -3.450 -12.671 1.00 87.75 107 THR A N 1
ATOM 862 C CA . THR A 1 107 ? -8.350 -4.652 -12.070 1.00 87.75 107 THR A CA 1
ATOM 863 C C . THR A 1 107 ? -9.117 -5.209 -10.863 1.00 87.75 107 THR A C 1
ATOM 865 O O . THR A 1 107 ? -8.717 -6.220 -10.288 1.00 87.75 107 THR A O 1
ATOM 868 N N . VAL A 1 108 ? -10.228 -4.584 -10.467 1.00 91.75 108 VAL A N 1
ATOM 869 C CA . VAL A 1 108 ? -11.037 -4.928 -9.282 1.00 91.75 108 VAL A CA 1
ATOM 870 C C . VAL A 1 108 ? -12.213 -5.881 -9.575 1.00 91.75 108 VAL A C 1
ATOM 872 O O . VAL A 1 108 ? -12.945 -6.265 -8.655 1.00 91.75 108 VAL A O 1
ATOM 875 N N . GLY A 1 109 ? -12.410 -6.281 -10.834 1.00 93.81 109 GLY A N 1
ATOM 876 C CA . GLY A 1 109 ? -13.461 -7.197 -11.289 1.00 93.81 109 GLY A CA 1
ATOM 877 C C . GLY A 1 109 ? -14.875 -6.618 -11.171 1.00 93.81 109 GLY A C 1
ATOM 878 O O . GLY A 1 109 ? -15.848 -7.358 -11.008 1.00 93.81 109 GLY A O 1
ATOM 879 N N . ALA A 1 110 ? -15.022 -5.293 -11.184 1.00 93.19 110 ALA A N 1
ATOM 880 C CA . ALA A 1 110 ? -16.331 -4.646 -11.139 1.00 93.19 110 ALA A CA 1
ATOM 881 C C . ALA A 1 110 ? -17.145 -4.897 -12.416 1.00 93.19 110 ALA A C 1
ATOM 883 O O . ALA A 1 110 ? -18.361 -5.079 -12.333 1.00 93.19 110 ALA A O 1
ATOM 884 N N . ASN A 1 111 ? -16.486 -4.962 -13.577 1.00 93.00 111 ASN A N 1
ATOM 885 C CA . ASN A 1 111 ? -17.139 -5.259 -14.850 1.00 93.00 111 ASN A CA 1
ATOM 886 C C . ASN A 1 111 ? -17.720 -6.674 -14.884 1.00 93.00 111 ASN A C 1
ATOM 888 O O . ASN A 1 111 ? -18.874 -6.845 -15.270 1.00 93.00 111 ASN A O 1
ATOM 892 N N . GLU A 1 112 ? -16.972 -7.668 -14.402 1.00 94.50 112 GLU A N 1
ATOM 893 C CA . GLU A 1 112 ? -17.435 -9.061 -14.303 1.00 94.50 112 GLU A CA 1
ATOM 894 C C . GLU A 1 112 ? -18.671 -9.197 -13.402 1.00 94.50 112 GLU A C 1
ATOM 896 O O . GLU A 1 112 ? -19.529 -10.048 -13.624 1.00 94.50 112 GLU A O 1
ATOM 901 N N . LYS A 1 113 ? -18.795 -8.313 -12.406 1.00 95.50 113 LYS A N 1
ATOM 902 C CA . LYS A 1 113 ? -19.924 -8.260 -11.467 1.00 95.50 113 LYS A CA 1
ATOM 903 C C . LYS A 1 113 ? -21.083 -7.380 -11.946 1.00 95.50 113 LYS A C 1
ATOM 905 O O . LYS A 1 113 ? -22.067 -7.242 -11.224 1.00 95.50 113 LYS A O 1
ATOM 910 N N . GLY A 1 114 ? -20.973 -6.737 -13.111 1.00 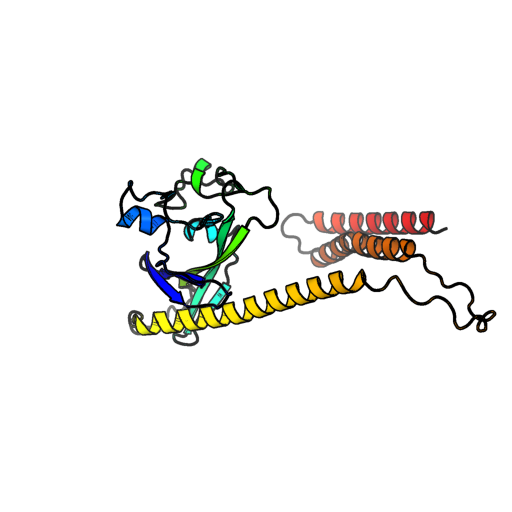95.50 114 GLY A N 1
ATOM 911 C CA . GLY A 1 114 ? -21.969 -5.776 -13.597 1.00 95.50 114 GLY A CA 1
ATOM 912 C C . GLY A 1 114 ? -22.098 -4.518 -12.726 1.00 95.50 114 GLY A C 1
ATOM 913 O O . GLY A 1 114 ? -23.131 -3.848 -12.749 1.00 95.50 114 GLY A O 1
ATOM 914 N N . ILE A 1 115 ? -21.070 -4.188 -11.937 1.00 95.88 115 ILE A N 1
ATOM 915 C CA . ILE A 1 115 ? -21.066 -3.044 -11.022 1.00 95.88 115 ILE A CA 1
ATOM 916 C C . ILE A 1 115 ? -20.388 -1.856 -11.700 1.00 95.88 115 ILE A C 1
ATOM 918 O O . ILE A 1 115 ? -19.224 -1.909 -12.092 1.00 95.88 115 ILE A O 1
ATOM 922 N N . ARG A 1 116 ? -21.092 -0.725 -11.770 1.00 93.88 116 ARG A N 1
ATOM 923 C CA . ARG A 1 116 ? -20.514 0.534 -12.245 1.00 93.88 116 ARG A CA 1
ATOM 924 C C . ARG A 1 116 ? -19.908 1.323 -11.083 1.00 93.88 116 ARG A C 1
ATOM 926 O O . ARG A 1 116 ? -20.642 1.800 -10.222 1.00 93.88 116 ARG A O 1
ATOM 933 N N . ILE A 1 117 ? -18.585 1.503 -11.081 1.00 90.81 117 ILE A N 1
ATOM 934 C CA . ILE A 1 117 ? -17.864 2.162 -9.973 1.00 90.81 117 ILE A CA 1
ATOM 935 C C . ILE A 1 117 ? -18.094 3.678 -9.994 1.00 90.81 117 ILE A C 1
ATOM 937 O O . ILE A 1 117 ? -18.382 4.315 -8.976 1.00 90.81 117 ILE A O 1
ATOM 941 N N . CYS A 1 118 ? -17.974 4.275 -11.179 1.00 87.31 118 CYS A N 1
ATOM 942 C CA . CYS A 1 118 ? -18.178 5.699 -11.382 1.00 87.31 118 CYS A CA 1
ATOM 943 C C . CYS A 1 118 ? -19.392 5.943 -12.289 1.00 87.31 118 CYS A C 1
ATOM 945 O O . CYS A 1 118 ? -19.442 5.417 -13.404 1.00 87.31 118 CYS A O 1
ATOM 947 N N . PRO A 1 119 ? -20.360 6.785 -11.885 1.00 87.19 119 PRO A N 1
ATOM 948 C CA . PRO A 1 119 ? -21.506 7.093 -12.740 1.00 87.19 119 PRO A CA 1
ATOM 949 C C . PRO A 1 119 ? -21.121 7.879 -14.005 1.00 87.19 119 PRO A C 1
ATOM 951 O O . PRO A 1 119 ? -21.885 7.898 -14.967 1.00 87.19 119 PRO A O 1
ATOM 954 N N . TYR A 1 120 ? -19.932 8.486 -14.039 1.00 83.94 120 TYR A N 1
ATOM 955 C CA . TYR A 1 120 ? -19.514 9.402 -15.105 1.00 83.94 120 TYR A CA 1
ATOM 956 C C . TYR A 1 120 ? -18.346 8.892 -15.959 1.00 83.94 120 TYR A C 1
ATOM 958 O O . TYR A 1 120 ? -18.195 9.314 -17.106 1.00 83.94 120 TYR A O 1
ATOM 966 N N . ILE A 1 121 ? -17.530 7.984 -15.422 1.00 85.19 121 ILE A N 1
ATOM 967 C CA . ILE A 1 121 ? -16.383 7.381 -16.112 1.00 85.19 121 ILE A CA 1
ATOM 968 C C . ILE A 1 121 ? -16.682 5.896 -16.290 1.00 85.19 121 ILE A C 1
ATOM 970 O O . ILE A 1 121 ? -17.206 5.258 -15.375 1.00 85.19 121 ILE A O 1
ATOM 974 N N . ARG A 1 122 ? -16.434 5.365 -17.487 1.00 89.31 122 ARG A N 1
ATOM 975 C CA . ARG A 1 122 ? -16.623 3.935 -17.747 1.00 89.31 122 ARG A CA 1
ATOM 976 C C . ARG A 1 122 ? -15.531 3.140 -17.043 1.00 89.31 122 ARG A C 1
ATOM 978 O O . ARG A 1 122 ? -14.423 3.641 -16.887 1.00 89.31 122 ARG A O 1
ATOM 985 N N . ASN A 1 123 ? -15.833 1.915 -16.636 1.00 92.00 123 ASN A N 1
ATOM 986 C CA . ASN A 1 123 ? -14.889 1.087 -15.892 1.00 92.00 123 ASN A CA 1
ATOM 987 C C . ASN A 1 123 ? -13.601 0.804 -16.695 1.00 92.00 123 ASN A C 1
ATOM 989 O O . ASN A 1 123 ? -12.526 0.738 -16.112 1.00 92.00 123 ASN A O 1
ATOM 993 N N . GLU A 1 124 ? -13.674 0.751 -18.029 1.00 91.00 124 GLU A N 1
ATOM 994 C CA . GLU A 1 124 ? -12.511 0.565 -18.913 1.00 91.00 124 GLU A CA 1
ATOM 995 C C . GLU A 1 124 ? -11.625 1.816 -19.033 1.00 91.00 124 GLU A C 1
ATOM 997 O O . GLU A 1 124 ? -10.558 1.753 -19.627 1.00 91.00 124 GLU A O 1
ATOM 1002 N N . GLU A 1 125 ? -12.074 2.960 -18.508 1.00 87.81 125 GLU A N 1
ATOM 1003 C CA . GLU A 1 125 ? -11.367 4.248 -18.543 1.00 87.81 125 GLU A CA 1
ATOM 1004 C C . GLU A 1 125 ? -10.829 4.659 -17.161 1.00 87.81 125 GLU A C 1
ATOM 1006 O O . GLU A 1 125 ? -10.299 5.764 -17.003 1.00 87.81 125 GLU A O 1
ATOM 1011 N N . LEU A 1 126 ? -11.005 3.818 -16.134 1.00 87.62 126 LEU A N 1
ATOM 1012 C CA . LEU A 1 126 ? -10.664 4.166 -14.753 1.00 87.62 126 LEU A CA 1
ATOM 1013 C C . LEU A 1 126 ? -9.189 3.957 -14.419 1.00 87.62 126 LEU A C 1
ATOM 1015 O O . LEU A 1 126 ? -8.690 4.643 -13.527 1.00 87.62 126 LEU A O 1
ATOM 1019 N N . GLU A 1 127 ? -8.486 3.061 -15.114 1.00 88.69 127 GLU A N 1
ATOM 1020 C CA . GLU A 1 127 ? -7.122 2.681 -14.754 1.00 88.69 127 GLU A CA 1
ATOM 1021 C C . GLU A 1 127 ? -6.098 3.084 -15.820 1.00 88.69 127 GLU A C 1
ATOM 1023 O O . GLU A 1 127 ? -6.234 2.793 -17.007 1.00 88.69 127 GLU A O 1
ATOM 1028 N N . TRP A 1 128 ? -5.069 3.808 -15.381 1.00 89.56 128 TRP A N 1
ATOM 1029 C CA . TRP A 1 128 ? -4.069 4.427 -16.244 1.00 89.56 128 TRP A CA 1
ATOM 1030 C C . TRP A 1 128 ? -2.700 3.923 -15.808 1.00 89.56 128 TRP A C 1
ATOM 1032 O O . TRP A 1 128 ? -2.260 4.169 -14.684 1.00 89.56 128 TRP A O 1
ATOM 1042 N N . LYS A 1 129 ? -2.016 3.206 -16.698 1.00 89.56 129 LYS A N 1
ATOM 1043 C CA . LYS A 1 129 ? -0.719 2.588 -16.422 1.00 89.56 129 LYS A CA 1
ATOM 1044 C C . LYS A 1 129 ? 0.374 3.293 -17.201 1.00 89.56 129 LYS A C 1
ATOM 1046 O O . LYS A 1 129 ? 0.200 3.607 -18.369 1.00 89.56 129 LYS A O 1
ATOM 1051 N N . THR A 1 130 ? 1.521 3.499 -16.570 1.00 90.00 130 THR A N 1
ATOM 1052 C CA . THR A 1 130 ? 2.737 3.995 -17.223 1.00 90.00 130 THR A CA 1
ATOM 1053 C C . THR A 1 130 ? 3.877 3.013 -16.994 1.00 90.00 130 THR A C 1
ATOM 1055 O O . THR A 1 130 ? 3.976 2.420 -15.920 1.00 90.00 130 THR A O 1
ATOM 1058 N N . GLN A 1 131 ? 4.727 2.831 -18.004 1.00 89.06 131 GLN A N 1
ATOM 1059 C CA . GLN A 1 131 ? 5.995 2.102 -17.878 1.00 89.06 131 GLN A CA 1
ATOM 1060 C C . GLN A 1 131 ? 7.180 3.049 -17.632 1.00 89.06 131 GLN A C 1
ATOM 1062 O O . GLN A 1 131 ? 8.274 2.605 -17.294 1.00 89.06 131 GLN A O 1
ATOM 1067 N N . TYR A 1 132 ? 6.974 4.358 -17.793 1.00 85.69 132 TYR A N 1
ATOM 1068 C CA . TYR A 1 132 ? 8.030 5.353 -17.686 1.00 85.69 132 TYR A CA 1
ATOM 1069 C C . TYR A 1 132 ? 8.187 5.811 -16.238 1.00 85.69 132 TYR A C 1
ATOM 1071 O O . TYR A 1 132 ? 7.253 6.351 -15.633 1.00 85.69 132 TYR A O 1
ATOM 1079 N N . GLN A 1 133 ? 9.394 5.658 -15.698 1.00 79.19 133 GLN A N 1
ATOM 1080 C CA . GLN A 1 133 ? 9.762 6.250 -14.414 1.00 79.19 133 GLN A CA 1
ATOM 1081 C C . GLN A 1 133 ? 9.633 7.782 -14.477 1.00 79.19 133 GLN A C 1
ATOM 1083 O O . GLN A 1 133 ? 9.787 8.388 -15.538 1.00 79.19 133 GLN A O 1
ATOM 1088 N N . SER A 1 134 ? 9.285 8.407 -13.350 1.00 82.31 134 SER A N 1
ATOM 1089 C CA . SER A 1 134 ? 9.127 9.870 -13.223 1.00 82.31 134 SER A CA 1
ATOM 1090 C C . SER A 1 134 ? 8.068 10.508 -14.135 1.00 82.31 134 SER A C 1
ATOM 1092 O O . SER A 1 134 ? 8.046 11.724 -14.317 1.00 82.31 134 SER A O 1
ATOM 1094 N N . SER A 1 135 ? 7.163 9.711 -14.707 1.00 87.94 135 SER A N 1
ATOM 1095 C CA . SER A 1 135 ? 6.081 10.217 -15.556 1.00 87.94 135 SER A CA 1
ATOM 1096 C C . SER A 1 135 ? 4.801 10.560 -14.795 1.00 87.94 135 SER A C 1
ATOM 1098 O O . SER A 1 135 ? 3.908 11.163 -15.380 1.00 87.94 135 SER A O 1
ATOM 1100 N N . VAL A 1 136 ? 4.709 10.207 -13.509 1.00 86.31 136 VAL A N 1
ATOM 1101 C CA . VAL A 1 136 ? 3.574 10.506 -12.625 1.00 86.31 136 VAL A CA 1
ATOM 1102 C C . VAL A 1 136 ? 3.963 11.631 -11.674 1.00 86.31 136 VAL A C 1
ATOM 1104 O O . VAL A 1 136 ? 4.951 11.521 -10.956 1.00 86.31 136 VAL A O 1
ATOM 1107 N N . ILE A 1 137 ? 3.167 12.696 -11.632 1.00 86.00 137 ILE A N 1
ATOM 1108 C CA . ILE A 1 137 ? 3.320 13.793 -10.677 1.00 86.00 137 ILE A CA 1
ATOM 1109 C C . ILE A 1 137 ? 2.074 13.857 -9.802 1.00 86.00 137 ILE A C 1
ATOM 1111 O O . ILE A 1 137 ? 0.961 14.042 -10.299 1.00 86.00 137 ILE A O 1
ATOM 1115 N N . ILE A 1 138 ? 2.267 13.769 -8.490 1.00 85.56 138 ILE A N 1
ATOM 1116 C CA . ILE A 1 138 ? 1.212 14.028 -7.510 1.00 85.56 138 ILE A CA 1
ATOM 1117 C C . ILE A 1 138 ? 0.946 15.536 -7.486 1.00 85.56 138 ILE A C 1
ATOM 1119 O O . ILE A 1 138 ? 1.870 16.334 -7.338 1.00 85.56 138 ILE A O 1
ATOM 1123 N N . TYR A 1 139 ? -0.312 15.943 -7.643 1.00 82.62 139 TYR A N 1
ATOM 1124 C CA . TYR A 1 139 ? -0.694 17.360 -7.689 1.00 82.62 139 TYR A CA 1
ATOM 1125 C C . TYR A 1 139 ? -1.880 17.720 -6.786 1.00 82.62 139 TYR A C 1
ATOM 1127 O O . TYR A 1 139 ? -2.227 18.897 -6.675 1.00 82.62 139 TYR A O 1
ATOM 1135 N N . GLY A 1 140 ? -2.519 16.739 -6.146 1.00 82.69 140 GLY A N 1
ATOM 1136 C CA . GLY A 1 140 ? -3.708 16.967 -5.329 1.00 82.69 140 GLY A CA 1
ATOM 1137 C C . GLY A 1 140 ? -4.008 15.817 -4.376 1.00 82.69 140 GLY A C 1
ATOM 1138 O O . GLY A 1 140 ? -3.364 14.769 -4.416 1.00 82.69 140 GLY A O 1
ATOM 1139 N N . LEU A 1 141 ? -5.006 16.036 -3.524 1.00 84.88 141 LEU A N 1
ATOM 1140 C CA . LEU A 1 141 ? -5.529 15.053 -2.579 1.00 84.88 141 LEU A CA 1
ATOM 1141 C C . LEU A 1 141 ? -7.047 14.980 -2.729 1.00 84.88 141 LEU A C 1
ATOM 1143 O O . LEU A 1 141 ? -7.734 16.004 -2.728 1.00 84.88 141 LEU A O 1
ATOM 1147 N N . LEU A 1 142 ? -7.564 13.762 -2.822 1.00 85.56 142 LEU A N 1
ATOM 1148 C CA . LEU A 1 142 ? -8.985 13.458 -2.751 1.00 85.56 142 LEU A CA 1
ATOM 1149 C C . LEU A 1 142 ? -9.298 12.876 -1.380 1.00 85.56 142 LEU A C 1
ATOM 1151 O O . LEU A 1 142 ? -8.579 12.006 -0.888 1.00 85.56 142 LEU A O 1
ATOM 1155 N N . LEU A 1 143 ? -10.395 13.340 -0.788 1.00 87.69 143 LEU A N 1
ATOM 1156 C CA . LEU A 1 143 ? -10.895 12.815 0.477 1.00 87.69 143 LEU A CA 1
ATOM 1157 C C . LEU A 1 143 ? -12.320 12.305 0.285 1.00 87.69 143 LEU A C 1
ATOM 1159 O O . LEU A 1 143 ? -13.218 13.065 -0.089 1.00 87.69 143 LEU A O 1
ATOM 1163 N N . GLU A 1 144 ? -12.534 11.030 0.593 1.00 90.69 144 GLU A N 1
ATOM 1164 C CA . GLU A 1 144 ? -13.869 10.489 0.820 1.00 90.69 144 GLU A CA 1
ATOM 1165 C C . GLU A 1 144 ? -14.142 10.510 2.325 1.00 90.69 144 GLU A C 1
ATOM 1167 O O . GLU A 1 144 ? -13.456 9.841 3.094 1.00 90.69 144 GLU A O 1
ATOM 1172 N N . ILE A 1 145 ? -15.136 11.293 2.752 1.00 89.94 145 ILE A N 1
ATOM 1173 C CA . ILE A 1 145 ? -15.506 11.430 4.164 1.00 89.94 145 ILE A CA 1
ATOM 1174 C C . ILE A 1 145 ? -16.914 10.872 4.345 1.00 89.94 145 ILE A C 1
ATOM 1176 O O . ILE A 1 145 ? -17.894 11.454 3.879 1.00 89.94 145 ILE A O 1
ATOM 1180 N N . LYS A 1 146 ? -17.020 9.754 5.058 1.00 91.31 146 LYS A N 1
ATOM 1181 C CA . LYS A 1 146 ? -18.291 9.119 5.417 1.00 91.31 146 LYS A CA 1
ATOM 1182 C C . LYS A 1 146 ? -18.496 9.230 6.918 1.00 91.31 146 LYS A C 1
ATOM 1184 O O . LYS A 1 146 ? -17.570 9.018 7.693 1.00 91.31 146 LYS A O 1
ATOM 1189 N N . LYS A 1 147 ? -19.708 9.564 7.357 1.00 91.44 147 LYS A N 1
ATOM 1190 C CA . LYS A 1 147 ? -20.037 9.515 8.785 1.00 91.44 147 LYS A CA 1
ATOM 1191 C C . LYS A 1 147 ? -19.990 8.054 9.240 1.00 91.44 147 LYS A C 1
ATOM 1193 O O . LYS A 1 147 ? -20.604 7.202 8.602 1.00 91.44 147 LYS A O 1
ATOM 1198 N N . SER A 1 148 ? -19.260 7.770 10.314 1.00 89.81 148 SER A N 1
ATOM 1199 C CA . SER A 1 148 ? -19.262 6.444 10.920 1.00 89.81 148 SER A CA 1
ATOM 1200 C C . SER A 1 148 ? -20.531 6.320 11.753 1.00 89.81 148 SER A C 1
ATOM 1202 O O . SER A 1 148 ? -20.702 7.027 12.750 1.00 89.81 148 SER A O 1
ATOM 1204 N N . ILE A 1 149 ? -21.449 5.458 11.322 1.00 83.88 149 ILE A N 1
ATOM 1205 C CA . ILE A 1 149 ? -22.523 4.983 12.188 1.00 83.88 149 ILE A CA 1
ATOM 1206 C C . ILE A 1 149 ? -21.860 3.929 13.065 1.00 83.88 149 ILE A C 1
ATOM 1208 O O . ILE A 1 149 ? -21.884 2.741 12.759 1.00 83.88 149 ILE A O 1
ATOM 1212 N N . HIS A 1 150 ? -21.175 4.363 14.121 1.00 72.69 150 HIS A N 1
ATOM 1213 C CA . HIS A 1 150 ? -21.001 3.440 15.225 1.00 72.69 150 HIS A CA 1
ATOM 1214 C C . HIS A 1 150 ? -22.416 3.142 15.710 1.00 72.69 150 HIS A C 1
ATOM 1216 O O . HIS A 1 150 ? -23.099 4.056 16.179 1.00 72.69 150 HIS A O 1
ATOM 1222 N N . ASN A 1 151 ? -22.850 1.889 15.552 1.00 53.22 151 ASN A N 1
ATOM 1223 C CA . ASN A 1 151 ? -23.921 1.314 16.355 1.00 53.22 151 ASN A CA 1
ATOM 1224 C C . ASN A 1 151 ? -23.418 1.340 17.798 1.00 53.22 151 ASN A C 1
ATOM 1226 O O . ASN A 1 151 ? -22.899 0.365 18.327 1.00 53.22 151 ASN A O 1
ATOM 1230 N N . LEU A 1 152 ? -23.430 2.525 18.393 1.00 58.25 152 LEU A N 1
ATOM 1231 C CA . LEU A 1 152 ? -23.511 2.626 19.823 1.00 58.25 152 LEU A CA 1
ATOM 1232 C C . LEU A 1 152 ? -24.899 2.067 20.116 1.00 58.25 152 LEU A C 1
ATOM 1234 O O . LEU A 1 152 ? -25.882 2.699 19.727 1.00 58.25 152 LEU A O 1
ATOM 1238 N N . ASP A 1 153 ? -24.954 0.879 20.718 1.00 51.00 153 ASP A N 1
ATOM 1239 C CA . ASP A 1 153 ? -26.125 0.344 21.418 1.00 51.00 153 ASP A CA 1
ATOM 1240 C C . ASP A 1 153 ? -26.524 1.342 22.524 1.00 51.00 153 ASP A C 1
ATOM 1242 O O . ASP A 1 153 ? -26.298 1.142 23.715 1.00 51.00 153 ASP A O 1
ATOM 1246 N N . ILE A 1 154 ? -27.043 2.499 22.119 1.00 55.56 154 ILE A N 1
ATOM 1247 C CA . ILE A 1 154 ? -27.668 3.504 22.968 1.00 55.56 154 ILE A CA 1
ATOM 1248 C C . ILE A 1 154 ? -29.159 3.359 22.698 1.00 55.56 154 ILE A C 1
ATOM 1250 O O . ILE A 1 154 ? -29.803 4.232 22.127 1.00 55.56 154 ILE A O 1
ATOM 1254 N N . ASP A 1 155 ? -29.709 2.232 23.130 1.00 48.88 155 ASP A N 1
ATOM 1255 C CA . ASP A 1 155 ? -31.153 2.008 23.192 1.00 48.88 155 ASP A CA 1
ATOM 1256 C C . ASP A 1 155 ? -31.819 2.779 24.353 1.00 48.88 155 ASP A C 1
ATOM 1258 O O . ASP A 1 155 ? -32.949 2.486 24.729 1.00 48.88 155 ASP A O 1
ATOM 1262 N N . SER A 1 156 ? -31.172 3.783 24.965 1.00 53.75 156 SER A N 1
ATOM 1263 C CA . SER A 1 156 ? -31.751 4.426 26.159 1.00 53.75 156 SER A CA 1
ATOM 1264 C C . SER A 1 156 ? -31.503 5.917 26.365 1.00 53.75 156 SER A C 1
ATOM 1266 O O . SER A 1 156 ? -31.956 6.457 27.373 1.00 53.75 156 SER A O 1
ATOM 1268 N N . ILE A 1 157 ? -30.869 6.636 25.435 1.00 55.53 157 ILE A N 1
ATOM 1269 C CA . ILE A 1 157 ? -30.736 8.094 25.574 1.00 55.53 157 ILE A CA 1
ATOM 1270 C C . ILE A 1 157 ? -31.363 8.769 24.362 1.00 55.53 157 ILE A C 1
ATOM 1272 O O . ILE A 1 157 ? -30.746 8.888 23.304 1.00 55.53 157 ILE A O 1
ATOM 1276 N N . SER A 1 158 ? -32.603 9.231 24.539 1.00 49.12 158 SER A N 1
ATOM 1277 C CA . SER A 1 158 ? -33.309 10.108 23.608 1.00 49.12 158 SER A CA 1
ATOM 1278 C C . SER A 1 158 ? -32.563 11.440 23.493 1.00 49.12 158 SER A C 1
ATOM 1280 O O . SER A 1 158 ? -32.874 12.418 24.178 1.00 49.12 158 SER A O 1
ATOM 1282 N N . LEU A 1 159 ? -31.524 11.473 22.663 1.00 52.91 159 LEU A N 1
ATOM 1283 C CA . LEU A 1 159 ? -30.839 12.707 22.321 1.00 52.91 159 LEU A CA 1
ATOM 1284 C C . LEU A 1 159 ? -31.731 13.528 21.380 1.00 52.91 159 LEU A C 1
ATOM 1286 O O . LEU A 1 159 ? -32.340 12.968 20.463 1.00 52.91 159 LEU A O 1
ATOM 1290 N N . PRO A 1 160 ? -31.810 14.854 21.580 1.00 63.53 160 PRO A N 1
ATOM 1291 C CA . PRO A 1 160 ? -32.548 15.727 20.683 1.00 63.53 160 PRO A CA 1
ATOM 1292 C C . PRO A 1 160 ? -31.991 15.620 19.253 1.00 63.53 160 PRO A C 1
ATOM 1294 O O . PRO A 1 160 ? -30.795 15.351 19.076 1.00 63.53 160 PRO A O 1
ATOM 1297 N N . PRO A 1 161 ? -32.831 15.838 18.223 1.00 55.69 161 PRO A N 1
ATOM 1298 C CA . PRO A 1 161 ? -32.420 15.748 16.828 1.00 55.69 161 PRO A CA 1
ATOM 1299 C C . PRO A 1 161 ? -31.183 16.615 16.591 1.00 55.69 161 PRO A C 1
ATOM 1301 O O . PRO A 1 161 ? -31.190 17.826 16.819 1.00 55.69 161 PRO A O 1
ATOM 1304 N N . SER A 1 162 ? -30.095 15.966 16.170 1.00 50.28 162 SER A N 1
ATOM 1305 C CA . SER A 1 162 ? -28.823 16.635 15.916 1.00 50.28 162 SER A CA 1
ATOM 1306 C C . SER A 1 162 ? -29.032 17.729 14.862 1.00 50.28 162 SER A C 1
ATOM 1308 O O . SER A 1 162 ? -29.559 17.429 13.786 1.00 50.28 162 SER A O 1
ATOM 1310 N N . PRO A 1 163 ? -28.635 18.986 15.133 1.00 60.88 163 PRO A N 1
ATOM 1311 C CA . PRO A 1 163 ? -28.789 20.061 14.168 1.00 60.88 163 PRO A CA 1
ATOM 1312 C C . PRO A 1 163 ? -28.012 19.716 12.895 1.00 60.88 163 PRO A C 1
ATOM 1314 O O . PRO A 1 163 ? -26.827 19.372 12.950 1.00 60.88 163 PRO A O 1
ATOM 1317 N N . SER A 1 164 ? -28.686 19.808 11.743 1.00 61.28 164 SER A N 1
ATOM 1318 C CA . SER A 1 164 ? -28.074 19.618 10.427 1.00 61.28 164 SER A CA 1
ATOM 1319 C C . SER A 1 164 ? -26.797 20.449 10.341 1.00 61.28 164 SER A C 1
ATOM 1321 O O . SER A 1 164 ? -26.819 21.660 10.580 1.00 61.28 164 SER A O 1
ATOM 1323 N N . MET A 1 165 ? -25.675 19.793 10.050 1.00 57.06 165 MET A N 1
ATOM 1324 C CA . MET A 1 165 ? -24.356 20.406 10.132 1.00 57.06 165 MET A CA 1
ATOM 1325 C C . MET A 1 165 ? -24.293 21.654 9.242 1.00 57.06 165 MET A C 1
ATOM 1327 O O . MET A 1 165 ? -24.451 21.571 8.024 1.00 57.06 165 MET A O 1
ATOM 1331 N N . SER A 1 166 ? -24.083 22.825 9.849 1.00 73.31 166 SER A N 1
ATOM 1332 C CA . SER A 1 166 ? -24.033 24.078 9.094 1.00 73.31 166 SER A CA 1
ATOM 1333 C C . SER A 1 166 ? -22.880 24.049 8.081 1.00 73.31 166 SER A C 1
ATOM 1335 O O . SER A 1 166 ? -21.801 23.523 8.371 1.00 73.31 166 SER A O 1
ATOM 1337 N N . ARG A 1 167 ? -23.051 24.699 6.918 1.00 68.88 167 ARG A N 1
ATOM 1338 C CA . ARG A 1 167 ? -21.979 24.860 5.908 1.00 68.88 167 ARG A CA 1
ATOM 1339 C C . ARG A 1 167 ? -20.670 25.407 6.506 1.00 68.88 167 ARG A C 1
ATOM 1341 O O . ARG A 1 167 ? -19.591 25.130 5.982 1.00 68.88 167 ARG A O 1
ATOM 1348 N N . ARG A 1 168 ? -20.743 26.180 7.598 1.00 72.44 168 ARG A N 1
ATOM 1349 C CA . ARG A 1 168 ? -19.580 26.725 8.318 1.00 72.44 168 ARG A CA 1
ATOM 1350 C C . ARG A 1 168 ? -18.822 25.636 9.082 1.00 72.44 168 ARG A C 1
ATOM 1352 O O . ARG A 1 168 ? -17.600 25.576 8.982 1.00 72.44 168 ARG A O 1
ATOM 1359 N N . SER A 1 169 ? -19.535 24.751 9.774 1.00 68.56 169 SER A N 1
ATOM 1360 C CA . SER A 1 169 ? -18.956 23.621 10.513 1.00 68.56 169 SER A CA 1
ATOM 1361 C C . SER A 1 169 ? -18.265 22.625 9.576 1.00 68.56 169 SER A C 1
ATOM 1363 O O . SER A 1 169 ? -17.166 22.168 9.880 1.00 68.56 169 SER A O 1
ATOM 1365 N N . THR A 1 170 ? -18.839 22.371 8.393 1.00 68.62 170 THR A N 1
ATOM 1366 C CA . THR A 1 170 ? -18.218 21.532 7.351 1.00 68.62 170 THR A CA 1
ATOM 1367 C C . THR A 1 170 ? -16.875 22.095 6.901 1.00 68.62 170 THR A C 1
ATOM 1369 O O . THR A 1 170 ? -15.886 21.370 6.855 1.00 68.62 170 THR A O 1
ATOM 1372 N N . LYS A 1 171 ? -16.803 23.406 6.631 1.00 71.56 171 LYS A N 1
ATOM 1373 C CA . LYS A 1 171 ? -15.557 24.069 6.212 1.00 71.56 171 LYS A CA 1
ATOM 1374 C C . LYS A 1 171 ? -14.449 23.971 7.263 1.00 71.56 171 LYS A C 1
ATOM 1376 O O . LYS A 1 171 ? -13.292 23.800 6.889 1.00 71.56 171 LYS A O 1
ATOM 1381 N N . ILE A 1 172 ? -14.792 24.096 8.545 1.00 74.81 172 ILE A N 1
ATOM 1382 C CA . ILE A 1 172 ? -13.829 24.001 9.650 1.00 74.81 172 ILE A CA 1
ATOM 1383 C C . ILE A 1 172 ? -13.306 22.568 9.770 1.00 74.81 172 ILE A C 1
ATOM 1385 O O . ILE A 1 172 ? -12.096 22.370 9.754 1.00 74.81 172 ILE A O 1
ATOM 1389 N N . LEU A 1 173 ? -14.205 21.578 9.797 1.00 70.62 173 LEU A N 1
ATOM 1390 C CA . LEU A 1 173 ? -13.853 20.158 9.855 1.00 70.62 173 LEU A CA 1
ATOM 1391 C C . LEU A 1 173 ? -12.888 19.763 8.732 1.00 70.62 173 LEU A C 1
ATOM 1393 O O . LEU A 1 173 ? -11.840 19.177 8.985 1.00 70.62 173 LEU A O 1
ATOM 1397 N N . ILE A 1 174 ? -13.227 20.149 7.501 1.00 71.19 174 ILE A N 1
ATOM 1398 C CA . ILE A 1 174 ? -12.398 19.933 6.314 1.00 71.19 174 ILE A CA 1
ATOM 1399 C C . ILE A 1 174 ? -11.010 20.542 6.498 1.00 71.19 174 ILE A C 1
ATOM 1401 O O . ILE A 1 174 ? -10.012 19.893 6.207 1.00 71.19 174 ILE A O 1
ATOM 1405 N N . ASN A 1 175 ? -10.941 21.793 6.959 1.00 75.31 175 ASN A N 1
ATOM 1406 C CA . ASN A 1 175 ? -9.668 22.480 7.132 1.00 75.31 175 ASN A CA 1
ATOM 1407 C C . ASN A 1 175 ? -8.796 21.770 8.173 1.00 75.31 175 ASN A C 1
ATOM 1409 O O . ASN A 1 175 ? -7.602 21.623 7.957 1.00 75.31 175 ASN A O 1
ATOM 1413 N N . THR A 1 176 ? -9.384 21.286 9.263 1.00 73.75 176 THR A N 1
ATOM 1414 C CA . THR A 1 176 ? -8.654 20.571 10.317 1.00 73.75 176 THR A CA 1
ATOM 1415 C C . THR A 1 176 ? -8.149 19.212 9.849 1.00 73.75 176 THR A C 1
ATOM 1417 O O . THR A 1 176 ? -6.974 18.915 10.040 1.00 73.75 176 THR A O 1
ATOM 1420 N N . ILE A 1 177 ? -8.993 18.429 9.167 1.00 72.44 177 ILE A N 1
ATOM 1421 C CA . ILE A 1 177 ? -8.584 17.162 8.537 1.00 72.44 177 ILE A CA 1
ATOM 1422 C C . ILE A 1 177 ? -7.440 17.419 7.550 1.00 72.44 177 ILE A C 1
ATOM 1424 O O . ILE A 1 177 ? -6.429 16.724 7.561 1.00 72.44 177 ILE A O 1
ATOM 1428 N N . TYR A 1 178 ? -7.564 18.460 6.729 1.00 70.12 178 TYR A N 1
ATOM 1429 C CA . TYR A 1 178 ? -6.539 18.826 5.761 1.00 70.12 178 TYR A CA 1
ATOM 1430 C C . TYR A 1 178 ? -5.214 19.223 6.420 1.00 70.12 178 TYR A C 1
ATOM 1432 O O . TYR A 1 178 ? -4.170 18.758 5.979 1.00 70.12 178 TYR A O 1
ATOM 1440 N N . GLN A 1 179 ? -5.228 20.062 7.463 1.00 79.69 179 GLN A N 1
ATOM 1441 C CA . GLN A 1 179 ? -3.993 20.462 8.148 1.00 79.69 179 GLN A CA 1
ATOM 1442 C C . GLN A 1 179 ? -3.296 19.265 8.798 1.00 79.69 179 GLN A C 1
ATOM 1444 O O . GLN A 1 179 ? -2.078 19.168 8.704 1.00 79.69 179 GLN A O 1
ATOM 1449 N N . TYR A 1 180 ? -4.066 18.336 9.372 1.00 76.00 180 TYR A N 1
ATOM 1450 C CA . TYR A 1 180 ? -3.539 17.085 9.912 1.00 76.00 180 TYR A CA 1
ATOM 1451 C C . TYR A 1 180 ? -2.832 16.246 8.833 1.00 76.00 180 TYR A C 1
ATOM 1453 O O . TYR A 1 180 ? -1.670 15.877 8.989 1.00 76.00 180 TYR A O 1
ATOM 1461 N N . PHE A 1 181 ? -3.480 16.013 7.686 1.00 70.56 181 PHE A N 1
ATOM 1462 C CA . PHE A 1 181 ? -2.849 15.263 6.593 1.00 70.56 181 PHE A CA 1
ATOM 1463 C C . PHE A 1 181 ? -1.686 16.016 5.941 1.00 70.56 181 PHE A C 1
ATOM 1465 O O . PHE A 1 181 ? -0.721 15.401 5.494 1.00 70.56 181 PHE A O 1
ATOM 1472 N N . ARG A 1 182 ? -1.740 17.350 5.899 1.00 73.56 182 ARG A N 1
ATOM 1473 C CA . ARG A 1 182 ? -0.649 18.175 5.379 1.00 73.56 182 ARG A CA 1
ATOM 1474 C C . ARG A 1 182 ? 0.610 18.041 6.230 1.00 73.56 182 ARG A C 1
ATOM 1476 O O . ARG A 1 182 ? 1.682 17.895 5.648 1.00 73.56 182 ARG A O 1
ATOM 1483 N N . SER A 1 183 ? 0.496 18.105 7.559 1.00 74.44 183 SER A N 1
ATOM 1484 C CA . SER A 1 183 ? 1.657 17.924 8.438 1.00 74.44 183 SER A CA 1
ATOM 1485 C C . SER A 1 183 ? 2.266 16.536 8.270 1.00 74.44 183 SER A C 1
ATOM 1487 O O . SER A 1 183 ? 3.484 16.416 8.187 1.00 74.44 183 SER A O 1
ATOM 1489 N N . GLU A 1 184 ? 1.427 15.511 8.112 1.00 71.44 184 GLU A N 1
ATOM 1490 C CA . GLU A 1 184 ? 1.899 14.142 7.899 1.00 71.44 184 GLU A CA 1
ATOM 1491 C C . GLU A 1 184 ? 2.647 14.000 6.565 1.00 71.44 184 GLU A C 1
ATOM 1493 O O . GLU A 1 184 ? 3.757 13.477 6.516 1.00 71.44 184 GLU A O 1
ATOM 1498 N N . MET A 1 185 ? 2.099 14.561 5.482 1.00 63.81 185 MET A N 1
ATOM 1499 C CA . MET A 1 185 ? 2.730 14.512 4.158 1.00 63.81 185 MET A CA 1
ATOM 1500 C C . MET A 1 185 ? 4.051 15.287 4.099 1.00 63.81 185 MET A C 1
ATOM 1502 O O . MET A 1 185 ? 4.991 14.837 3.451 1.00 63.81 185 MET A O 1
ATOM 1506 N N . GLN A 1 186 ? 4.163 16.425 4.790 1.00 73.12 186 GLN A N 1
ATOM 1507 C CA . GLN A 1 186 ? 5.427 17.168 4.868 1.00 73.12 186 GLN A CA 1
ATOM 1508 C C . GLN A 1 186 ? 6.517 16.380 5.609 1.00 73.12 186 GLN A C 1
ATOM 1510 O O . GLN A 1 186 ? 7.683 16.425 5.209 1.00 73.12 186 GLN A O 1
ATOM 1515 N N . ASN A 1 187 ? 6.147 15.616 6.638 1.00 63.66 187 ASN A N 1
ATOM 1516 C CA . ASN A 1 187 ? 7.079 14.732 7.337 1.00 63.66 187 ASN A CA 1
ATOM 1517 C C . ASN A 1 187 ? 7.574 13.599 6.421 1.00 63.66 187 ASN A C 1
ATOM 1519 O O . ASN A 1 187 ? 8.761 13.278 6.430 1.00 63.66 187 ASN A O 1
ATOM 1523 N N . VAL A 1 188 ? 6.699 13.049 5.570 1.00 60.69 188 VAL A N 1
ATOM 1524 C CA . VAL A 1 188 ? 7.087 12.024 4.588 1.00 60.69 188 VAL A CA 1
ATOM 1525 C C . VAL A 1 188 ? 8.039 12.601 3.537 1.00 60.69 188 VAL A C 1
ATOM 1527 O O . VAL A 1 188 ? 9.133 12.066 3.366 1.00 60.69 188 VAL A O 1
ATOM 1530 N N . THR A 1 189 ? 7.704 13.725 2.893 1.00 59.62 189 THR A N 1
ATOM 1531 C CA . THR A 1 189 ? 8.562 14.317 1.847 1.00 59.62 189 THR A CA 1
ATOM 1532 C C . THR A 1 189 ? 9.954 14.672 2.372 1.00 59.62 189 THR A C 1
ATOM 1534 O O . THR A 1 189 ? 10.956 14.342 1.741 1.00 59.62 189 THR A O 1
ATOM 1537 N N . THR A 1 190 ? 10.036 15.279 3.559 1.00 63.94 190 THR A N 1
ATOM 1538 C CA . THR A 1 190 ? 11.327 15.648 4.169 1.00 63.94 190 THR A CA 1
ATOM 1539 C C . THR A 1 190 ? 12.175 14.432 4.548 1.00 63.94 190 THR A C 1
ATOM 1541 O O . THR A 1 190 ? 13.404 14.507 4.510 1.00 63.94 190 THR A O 1
ATOM 1544 N N . SER A 1 191 ? 11.553 13.295 4.880 1.00 55.53 191 SER A N 1
ATOM 1545 C CA . SER A 1 191 ? 12.274 12.040 5.126 1.00 55.53 191 SER A CA 1
ATOM 1546 C C . SER A 1 191 ? 12.858 11.438 3.842 1.00 55.53 191 SER A C 1
ATOM 1548 O O . SER A 1 191 ? 14.006 10.995 3.843 1.00 55.53 191 SER A O 1
ATOM 1550 N N . THR A 1 192 ? 12.115 11.501 2.733 1.00 48.59 192 THR A N 1
ATOM 1551 C CA . THR A 1 192 ? 12.556 11.003 1.423 1.00 48.59 192 THR A CA 1
ATOM 1552 C C . THR A 1 192 ? 13.667 11.873 0.828 1.00 48.59 192 THR A C 1
ATOM 1554 O O . THR A 1 192 ? 14.660 11.339 0.341 1.00 48.59 192 THR A O 1
ATOM 1557 N N . GLU A 1 193 ? 13.565 13.202 0.928 1.00 57.78 193 GLU A N 1
ATOM 1558 C CA . GLU A 1 193 ? 14.619 14.123 0.467 1.00 57.78 193 GLU A CA 1
ATOM 1559 C C . GLU A 1 193 ? 15.926 13.946 1.253 1.00 57.78 193 GLU A C 1
ATOM 1561 O O . GLU A 1 193 ? 17.006 13.955 0.663 1.00 57.78 193 GLU A O 1
ATOM 1566 N N . ARG A 1 194 ? 15.850 13.706 2.572 1.00 54.31 194 ARG A N 1
ATOM 1567 C CA . ARG A 1 194 ? 17.045 13.394 3.373 1.00 54.31 194 ARG A CA 1
ATOM 1568 C C . ARG A 1 194 ? 17.723 12.107 2.915 1.00 54.31 194 ARG A C 1
ATOM 1570 O O . ARG A 1 194 ? 18.947 12.089 2.835 1.00 54.31 194 ARG A O 1
ATOM 1577 N N . GLN A 1 195 ? 16.958 11.066 2.586 1.00 49.84 195 GLN A N 1
ATOM 1578 C CA . GLN A 1 195 ? 17.517 9.807 2.082 1.00 49.84 195 GLN A CA 1
ATOM 1579 C C . GLN A 1 195 ? 18.194 9.981 0.716 1.00 49.84 195 GLN A C 1
ATOM 1581 O O . GLN A 1 195 ? 19.330 9.552 0.552 1.00 49.84 195 GLN A O 1
ATOM 1586 N N . LEU A 1 196 ? 17.566 10.706 -0.214 1.00 51.72 196 LEU A N 1
ATOM 1587 C CA . LEU A 1 196 ? 18.159 11.004 -1.525 1.00 51.72 196 LEU A CA 1
ATOM 1588 C C . LEU A 1 196 ? 19.445 11.842 -1.418 1.00 51.72 196 LEU A C 1
ATOM 1590 O O . LEU A 1 196 ? 20.413 11.570 -2.121 1.00 51.72 196 LEU A O 1
ATOM 1594 N N . SER A 1 197 ? 19.497 12.809 -0.495 1.00 53.88 197 SER A N 1
ATOM 1595 C CA . SER A 1 197 ? 20.702 13.628 -0.282 1.00 53.88 197 SER A CA 1
ATOM 1596 C C . SER A 1 197 ? 21.876 12.867 0.357 1.00 53.88 197 SER A C 1
ATOM 1598 O O . SER A 1 197 ? 23.034 13.237 0.163 1.00 53.88 197 SER A O 1
ATOM 1600 N N . LEU A 1 198 ? 21.594 11.802 1.116 1.00 56.22 198 LEU A N 1
ATOM 1601 C CA . LEU A 1 198 ? 22.614 10.946 1.730 1.00 56.22 198 LEU A CA 1
ATOM 1602 C C . LEU A 1 198 ? 23.259 10.006 0.703 1.00 56.22 198 LEU A C 1
ATOM 1604 O O . LEU A 1 198 ? 24.470 9.788 0.760 1.00 56.22 198 LEU A O 1
ATOM 1608 N N . ASP A 1 199 ? 22.491 9.522 -0.272 1.00 48.56 199 ASP A N 1
ATOM 1609 C CA . ASP A 1 199 ? 23.023 8.674 -1.342 1.00 48.56 199 ASP A CA 1
ATOM 1610 C C . ASP A 1 199 ? 23.886 9.476 -2.335 1.00 48.56 199 ASP A C 1
ATOM 1612 O O . ASP A 1 199 ? 24.974 9.033 -2.702 1.00 48.56 199 ASP A O 1
ATOM 1616 N N . GLU A 1 200 ? 23.500 10.710 -2.676 1.00 50.22 200 GLU A N 1
ATOM 1617 C CA . GLU A 1 200 ? 24.274 11.570 -3.593 1.00 50.22 200 GLU A CA 1
ATOM 1618 C C . GLU A 1 200 ? 25.583 12.102 -2.960 1.00 50.22 200 GLU A C 1
ATOM 1620 O O . GLU A 1 200 ? 26.577 12.367 -3.640 1.00 50.22 200 GLU A O 1
ATOM 1625 N N . SER A 1 201 ? 25.640 12.174 -1.626 1.00 46.75 201 SER A N 1
ATOM 1626 C CA . SER A 1 201 ? 26.836 12.566 -0.866 1.00 46.75 201 SER A CA 1
ATOM 1627 C C . SER A 1 201 ? 27.939 11.494 -0.839 1.00 46.75 201 SER A C 1
ATOM 1629 O O . SER A 1 201 ? 29.062 11.801 -0.419 1.00 46.75 201 SER A O 1
ATOM 1631 N N . THR A 1 202 ? 27.656 10.250 -1.233 1.00 51.31 202 THR A N 1
ATOM 1632 C CA . THR A 1 202 ? 28.600 9.131 -1.049 1.00 51.31 202 THR A CA 1
ATOM 1633 C C . THR A 1 202 ? 29.502 8.896 -2.271 1.00 51.31 202 THR A C 1
ATOM 1635 O O . THR A 1 202 ? 30.591 8.345 -2.121 1.00 51.31 202 THR A O 1
ATOM 1638 N N . ASP A 1 203 ? 29.145 9.425 -3.446 1.00 45.94 203 ASP A N 1
ATOM 1639 C CA . ASP A 1 203 ? 29.915 9.227 -4.688 1.00 45.94 203 ASP A CA 1
ATOM 1640 C C . ASP A 1 203 ? 30.947 10.329 -5.005 1.00 45.94 203 ASP A C 1
ATOM 1642 O O . ASP A 1 203 ? 31.775 10.166 -5.899 1.00 45.94 203 ASP A O 1
ATOM 1646 N N . THR A 1 204 ? 31.000 11.426 -4.236 1.00 47.59 204 THR A N 1
ATOM 1647 C CA . THR A 1 204 ? 31.883 12.579 -4.553 1.00 47.59 204 THR A CA 1
ATOM 1648 C C . THR A 1 204 ? 33.142 12.686 -3.670 1.00 47.59 204 THR A C 1
ATOM 1650 O O . THR A 1 204 ? 33.789 13.730 -3.619 1.00 47.59 204 THR A O 1
ATOM 1653 N N . ARG A 1 205 ? 33.534 11.624 -2.950 1.00 42.00 205 ARG A N 1
ATOM 1654 C CA . ARG A 1 205 ? 34.709 11.636 -2.042 1.00 42.00 205 ARG A CA 1
ATOM 1655 C C . ARG A 1 205 ? 35.750 10.551 -2.338 1.00 42.00 205 ARG A C 1
ATOM 1657 O O . ARG A 1 205 ? 36.339 9.975 -1.428 1.00 42.00 205 ARG A O 1
ATOM 1664 N N . LEU A 1 206 ? 36.010 10.297 -3.619 1.00 50.72 206 LEU A N 1
ATOM 1665 C CA . LEU A 1 206 ? 37.047 9.360 -4.072 1.00 50.72 206 LEU A CA 1
ATOM 1666 C C . LEU A 1 206 ? 37.988 9.993 -5.105 1.00 50.72 206 LEU A C 1
ATOM 1668 O O . LEU A 1 206 ? 38.194 9.490 -6.200 1.00 50.72 206 LEU A O 1
ATOM 1672 N N . SER A 1 207 ? 38.600 11.108 -4.722 1.00 50.84 207 SER A N 1
ATOM 1673 C CA . SER A 1 207 ? 39.870 11.570 -5.285 1.00 50.84 207 SER A CA 1
ATOM 1674 C C . SER A 1 207 ? 40.440 12.638 -4.359 1.00 50.84 207 SER A C 1
ATOM 1676 O O . SER A 1 207 ? 39.696 13.519 -3.945 1.00 50.84 207 SER A O 1
ATOM 1678 N N . VAL A 1 208 ? 41.749 12.591 -4.106 1.00 55.28 208 VAL A N 1
ATOM 1679 C CA . VAL A 1 208 ? 42.541 13.488 -3.238 1.00 55.28 208 VAL A CA 1
ATOM 1680 C C . VAL A 1 208 ? 42.699 12.991 -1.795 1.00 55.28 208 VAL A C 1
ATOM 1682 O O . VAL A 1 208 ? 42.080 13.505 -0.875 1.00 55.28 208 VAL A O 1
ATOM 1685 N N . THR A 1 209 ? 43.606 12.027 -1.619 1.00 45.62 209 THR A N 1
ATOM 1686 C CA . THR A 1 209 ? 44.688 12.084 -0.613 1.00 45.62 209 THR A CA 1
ATOM 1687 C C . THR A 1 209 ? 45.755 11.047 -0.976 1.00 45.62 209 THR A C 1
ATOM 1689 O O . THR A 1 209 ? 45.845 9.959 -0.417 1.00 45.62 209 THR A O 1
ATOM 1692 N N . SER A 1 210 ? 46.581 11.386 -1.966 1.00 52.12 210 SER A N 1
ATOM 1693 C CA . SER A 1 210 ? 47.918 10.810 -2.091 1.00 52.12 210 SER A CA 1
ATOM 1694 C C . SER A 1 210 ? 48.875 11.605 -1.204 1.00 52.12 210 SER A C 1
ATOM 1696 O O . SER A 1 210 ? 48.784 12.830 -1.164 1.00 52.12 210 SER A O 1
ATOM 1698 N N . SER A 1 211 ? 49.800 10.887 -0.565 1.00 49.91 211 SER A N 1
ATOM 1699 C CA . SER A 1 211 ? 50.991 11.365 0.150 1.00 49.91 211 SER A CA 1
ATOM 1700 C C . SER A 1 211 ? 50.756 12.172 1.429 1.00 49.91 211 SER A C 1
ATOM 1702 O O . SER A 1 211 ? 50.704 13.393 1.378 1.00 49.91 211 SER A O 1
ATOM 1704 N N . ILE A 1 212 ? 50.677 11.478 2.567 1.00 53.91 212 ILE A N 1
ATOM 1705 C CA . ILE A 1 212 ? 51.380 11.742 3.841 1.00 53.91 212 ILE A CA 1
ATOM 1706 C C . ILE A 1 212 ? 51.062 10.539 4.763 1.00 53.91 212 ILE A C 1
ATOM 1708 O O . ILE A 1 212 ? 49.958 10.007 4.720 1.00 53.91 212 ILE A O 1
ATOM 1712 N N . ASP A 1 213 ? 52.051 10.103 5.545 1.00 43.69 213 ASP A N 1
ATOM 1713 C CA . ASP A 1 213 ? 52.010 9.052 6.584 1.00 43.69 213 ASP A CA 1
ATOM 1714 C C . ASP A 1 213 ? 52.303 7.597 6.194 1.00 43.69 213 ASP A C 1
ATOM 1716 O O . ASP A 1 213 ? 51.606 6.641 6.525 1.00 43.69 213 ASP A O 1
ATOM 1720 N N . GLN A 1 214 ? 53.493 7.426 5.622 1.00 46.28 214 GLN A N 1
ATOM 1721 C CA . GLN A 1 214 ? 54.216 6.161 5.482 1.00 46.28 214 GLN A CA 1
ATOM 1722 C C . GLN A 1 214 ? 54.944 5.733 6.787 1.00 46.28 214 GLN A C 1
ATOM 1724 O O . GLN A 1 214 ? 56.086 5.280 6.741 1.00 46.28 214 GLN A O 1
ATOM 1729 N N . LYS A 1 215 ? 54.344 5.928 7.977 1.00 43.56 215 LYS A N 1
ATOM 1730 C CA . LYS A 1 215 ? 55.035 5.646 9.259 1.00 43.56 215 LYS A CA 1
ATOM 1731 C C . LYS A 1 215 ? 54.166 5.130 10.419 1.00 43.56 215 LYS A C 1
ATOM 1733 O O . LYS A 1 215 ? 54.525 5.331 11.571 1.00 43.56 215 LYS A O 1
ATOM 1738 N N . ASN A 1 216 ? 53.070 4.430 10.117 1.00 46.25 216 ASN A N 1
ATOM 1739 C CA . ASN A 1 216 ? 52.277 3.644 11.084 1.00 46.25 216 ASN A CA 1
ATOM 1740 C C . ASN A 1 216 ? 52.105 2.186 10.614 1.00 46.25 216 ASN A C 1
ATOM 1742 O O . ASN A 1 216 ? 51.057 1.563 10.765 1.00 46.25 216 ASN A O 1
ATOM 1746 N N . GLU A 1 217 ? 53.149 1.650 9.995 1.00 49.12 217 GLU A N 1
ATOM 1747 C CA . GLU A 1 217 ? 53.251 0.243 9.626 1.00 49.12 217 GLU A CA 1
ATOM 1748 C C . GLU A 1 217 ? 53.744 -0.534 10.864 1.00 49.12 217 GLU A C 1
ATOM 1750 O O . GLU A 1 217 ? 54.580 -0.021 11.603 1.00 49.12 217 GLU A O 1
ATOM 1755 N N . TYR A 1 218 ? 53.227 -1.745 11.101 1.00 49.78 218 TYR A N 1
ATOM 1756 C CA . TYR A 1 218 ? 53.598 -2.692 12.178 1.00 49.78 218 TYR A CA 1
ATOM 1757 C C . TYR A 1 218 ? 52.795 -2.706 13.497 1.00 49.78 218 TYR A C 1
ATOM 1759 O O . TYR A 1 218 ? 53.324 -3.153 14.508 1.00 49.78 218 TYR A O 1
ATOM 1767 N N . MET A 1 219 ? 51.503 -2.345 13.511 1.00 44.22 219 MET A N 1
ATOM 1768 C CA . MET A 1 219 ? 50.568 -2.799 14.575 1.00 44.22 219 MET A CA 1
ATOM 1769 C C . MET A 1 219 ? 49.087 -2.752 14.136 1.00 44.22 219 MET A C 1
ATOM 1771 O O . MET A 1 219 ? 48.207 -2.313 14.869 1.00 44.22 219 MET A O 1
ATOM 1775 N N . THR A 1 220 ? 48.768 -3.183 12.912 1.00 49.47 220 THR A N 1
ATOM 1776 C CA . THR A 1 220 ? 47.364 -3.295 12.454 1.00 49.47 220 THR A CA 1
ATOM 1777 C C . THR A 1 220 ? 47.129 -4.652 11.805 1.00 49.47 220 THR A C 1
ATOM 1779 O O . THR A 1 220 ? 47.067 -4.828 10.590 1.00 49.47 220 THR A O 1
ATOM 1782 N N . THR A 1 221 ? 47.057 -5.663 12.662 1.00 47.91 221 THR A N 1
ATOM 1783 C CA . THR A 1 221 ? 46.761 -7.047 12.308 1.00 47.91 221 THR A CA 1
ATOM 1784 C C . THR A 1 221 ? 45.349 -7.152 11.717 1.00 47.91 221 THR A C 1
ATOM 1786 O O . THR A 1 221 ? 44.360 -7.127 12.438 1.00 47.91 221 THR A O 1
ATOM 1789 N N . LYS A 1 222 ? 45.273 -7.266 10.386 1.00 46.00 222 LYS A N 1
ATOM 1790 C CA . LYS A 1 222 ? 44.266 -8.018 9.610 1.00 46.00 222 LYS A CA 1
ATOM 1791 C C . LYS A 1 222 ? 42.816 -8.003 10.137 1.00 46.00 222 LYS A C 1
ATOM 1793 O O . LYS A 1 222 ? 42.279 -9.051 10.480 1.00 46.00 222 LYS A O 1
ATOM 1798 N N . CYS A 1 223 ? 42.139 -6.858 10.090 1.00 52.66 223 CYS A N 1
ATOM 1799 C CA . CYS A 1 223 ? 40.671 -6.816 10.158 1.00 52.66 223 CYS A CA 1
ATOM 1800 C C . CYS A 1 223 ? 40.095 -6.046 8.962 1.00 52.66 223 CYS A C 1
ATOM 1802 O O . CYS A 1 223 ? 39.323 -5.105 9.104 1.00 52.66 223 CYS A O 1
ATOM 1804 N N . LEU A 1 224 ? 40.520 -6.417 7.752 1.00 60.84 224 LEU A N 1
ATOM 1805 C CA . LEU A 1 224 ? 39.836 -5.999 6.530 1.00 60.84 224 LEU A CA 1
ATOM 1806 C C . LEU A 1 224 ? 38.707 -6.998 6.278 1.00 60.84 224 LEU A C 1
ATOM 1808 O O . LEU A 1 224 ? 38.863 -7.944 5.512 1.00 60.84 224 LEU A O 1
ATOM 1812 N N . ILE A 1 225 ? 37.588 -6.804 6.979 1.00 77.56 225 ILE A N 1
ATOM 1813 C CA . ILE A 1 225 ? 36.306 -7.392 6.584 1.00 77.56 225 ILE A CA 1
ATOM 1814 C C . ILE A 1 225 ? 36.042 -6.895 5.161 1.00 77.56 225 ILE A C 1
ATOM 1816 O O . ILE A 1 225 ? 35.976 -5.687 4.919 1.00 77.56 225 ILE A O 1
ATOM 1820 N N . SER A 1 226 ? 35.976 -7.817 4.204 1.00 85.69 226 SER A N 1
ATOM 1821 C CA . SER A 1 226 ? 35.753 -7.469 2.805 1.00 85.69 226 SER A CA 1
ATOM 1822 C C . SER A 1 226 ? 34.371 -6.832 2.661 1.00 85.69 226 SER A C 1
ATOM 1824 O O . SER A 1 226 ? 33.430 -7.225 3.349 1.00 85.69 226 SER A O 1
ATOM 1826 N N . LYS A 1 227 ? 34.194 -5.885 1.728 1.00 87.88 227 LYS A N 1
ATOM 1827 C CA . LYS A 1 227 ? 32.854 -5.345 1.407 1.00 87.88 227 LYS A CA 1
ATOM 1828 C C . LYS A 1 227 ? 31.852 -6.471 1.102 1.00 87.88 227 LYS A C 1
ATOM 1830 O O . LYS A 1 227 ? 30.676 -6.363 1.436 1.00 87.88 227 LYS A O 1
ATOM 1835 N N . TRP A 1 228 ? 32.340 -7.574 0.535 1.00 87.81 228 TRP A N 1
ATOM 1836 C CA . TRP A 1 228 ? 31.560 -8.779 0.272 1.00 87.81 228 TRP A CA 1
ATOM 1837 C C . TRP A 1 228 ? 31.093 -9.495 1.543 1.00 87.81 228 TRP A C 1
ATOM 1839 O O . TRP A 1 228 ? 29.960 -9.964 1.572 1.00 87.81 228 TRP A O 1
ATOM 1849 N N . ASP A 1 229 ? 31.897 -9.513 2.609 1.00 88.75 229 ASP A N 1
ATOM 1850 C CA . ASP A 1 229 ? 31.514 -10.125 3.888 1.00 88.75 229 ASP A CA 1
ATOM 1851 C C . ASP A 1 229 ? 30.336 -9.371 4.525 1.00 88.75 229 ASP A C 1
ATOM 1853 O O . ASP A 1 229 ? 29.431 -9.987 5.085 1.00 88.75 229 ASP A O 1
ATOM 1857 N N . ILE A 1 230 ? 30.300 -8.040 4.381 1.00 91.56 230 ILE A N 1
ATOM 1858 C CA . ILE A 1 230 ? 29.186 -7.206 4.861 1.00 91.56 230 ILE A CA 1
ATOM 1859 C C . ILE A 1 230 ? 27.906 -7.509 4.072 1.00 91.56 230 ILE A C 1
ATOM 1861 O O . ILE A 1 230 ? 26.846 -7.693 4.668 1.00 91.56 230 ILE A O 1
ATOM 1865 N N . ILE A 1 231 ? 27.993 -7.605 2.741 1.00 93.38 231 ILE A N 1
ATOM 1866 C CA . ILE A 1 231 ? 26.838 -7.930 1.887 1.00 93.38 231 ILE A CA 1
ATOM 1867 C C . ILE A 1 231 ? 26.301 -9.331 2.211 1.00 93.38 231 ILE A C 1
ATOM 1869 O O . ILE A 1 231 ? 25.086 -9.513 2.343 1.00 93.38 231 ILE A O 1
ATOM 1873 N N . ILE A 1 232 ? 27.193 -10.312 2.384 1.00 92.81 232 ILE A N 1
ATOM 1874 C CA . ILE A 1 232 ? 26.835 -11.681 2.774 1.00 92.81 232 ILE A CA 1
ATOM 1875 C C . ILE A 1 232 ? 26.150 -11.678 4.145 1.00 92.81 232 ILE A C 1
ATOM 1877 O O . ILE A 1 232 ? 25.107 -12.312 4.296 1.00 92.81 232 ILE A O 1
ATOM 1881 N N . LEU A 1 233 ? 26.671 -10.923 5.117 1.00 93.75 233 LEU A N 1
ATOM 1882 C CA . LEU A 1 233 ? 26.088 -10.814 6.454 1.00 93.75 233 LEU A CA 1
ATOM 1883 C C . LEU A 1 233 ? 24.680 -10.198 6.429 1.00 93.75 233 LEU A C 1
ATOM 1885 O O . LEU A 1 233 ? 23.763 -10.747 7.037 1.00 93.75 233 LEU A O 1
ATOM 1889 N N . ILE A 1 234 ? 24.484 -9.088 5.710 1.00 95.56 234 ILE A N 1
ATOM 1890 C CA . ILE A 1 234 ? 23.171 -8.428 5.595 1.00 95.56 234 ILE A CA 1
ATOM 1891 C C . ILE A 1 234 ? 22.159 -9.363 4.926 1.00 95.56 234 ILE A C 1
ATOM 1893 O O . ILE A 1 234 ? 21.038 -9.524 5.414 1.00 95.56 234 ILE A O 1
ATOM 1897 N N . THR A 1 235 ? 22.565 -10.027 3.843 1.00 93.88 235 THR A N 1
ATOM 1898 C CA . THR A 1 235 ? 21.715 -10.989 3.128 1.00 93.88 235 THR A CA 1
ATOM 1899 C C . THR A 1 235 ? 21.356 -12.173 4.024 1.00 93.88 235 THR A C 1
ATOM 1901 O O . THR A 1 235 ? 20.199 -12.588 4.072 1.00 93.88 235 THR A O 1
ATOM 1904 N N . PHE A 1 236 ? 22.322 -12.685 4.789 1.00 94.50 236 PHE A N 1
ATOM 1905 C CA . PHE A 1 236 ? 22.103 -13.762 5.748 1.00 94.50 236 PHE A CA 1
ATOM 1906 C C . PHE A 1 236 ? 21.079 -13.367 6.818 1.00 94.50 236 PHE A C 1
ATOM 1908 O O . PHE A 1 236 ? 20.145 -14.126 7.073 1.00 94.50 236 PHE A O 1
ATOM 1915 N N . ILE A 1 237 ? 21.193 -12.168 7.399 1.00 95.81 237 ILE A N 1
ATOM 1916 C CA . ILE A 1 237 ? 20.216 -11.664 8.374 1.00 95.81 237 ILE A CA 1
ATOM 1917 C C . ILE A 1 237 ? 18.823 -11.589 7.738 1.00 95.81 237 ILE A C 1
ATOM 1919 O O . ILE A 1 237 ? 17.874 -12.135 8.300 1.00 95.81 237 ILE A O 1
ATOM 1923 N N . ALA A 1 238 ? 18.699 -10.994 6.547 1.00 95.31 238 ALA A N 1
ATOM 1924 C CA . ALA A 1 238 ? 17.416 -10.835 5.861 1.00 95.31 238 ALA A CA 1
ATOM 1925 C C . ALA A 1 238 ? 16.720 -12.180 5.578 1.00 95.31 238 ALA A C 1
ATOM 1927 O O . ALA A 1 238 ? 15.523 -12.327 5.827 1.00 95.31 238 ALA A O 1
ATOM 1928 N N . VAL A 1 239 ? 17.470 -13.189 5.123 1.00 94.75 239 VAL A N 1
ATOM 1929 C CA . VAL A 1 239 ? 16.929 -14.523 4.810 1.00 94.75 239 VAL A CA 1
ATOM 1930 C C . VAL A 1 239 ? 16.502 -15.291 6.073 1.00 94.75 239 VAL A C 1
ATOM 1932 O O . VAL A 1 239 ? 15.578 -16.101 6.004 1.00 94.75 239 VAL A O 1
ATOM 1935 N N . ASN A 1 240 ? 17.096 -15.013 7.241 1.00 96.31 240 ASN A N 1
ATOM 1936 C CA . ASN A 1 240 ? 16.706 -15.639 8.513 1.00 96.31 240 ASN A CA 1
ATOM 1937 C C . ASN A 1 240 ? 15.448 -15.017 9.155 1.00 96.31 240 ASN A C 1
ATOM 1939 O O . ASN A 1 240 ? 14.812 -15.671 9.982 1.00 96.31 240 ASN A O 1
ATOM 1943 N N . ILE A 1 241 ? 15.033 -13.805 8.765 1.00 97.44 241 ILE A N 1
ATOM 1944 C CA . ILE A 1 241 ? 13.833 -13.157 9.332 1.00 97.44 241 ILE A CA 1
ATOM 1945 C C . ILE A 1 241 ? 12.569 -13.982 9.055 1.00 97.44 241 ILE A C 1
ATOM 1947 O O . ILE A 1 241 ? 11.763 -14.199 9.960 1.00 97.44 241 ILE A O 1
ATOM 1951 N N . LEU A 1 242 ? 12.403 -14.479 7.825 1.00 96.56 242 LEU A N 1
ATOM 1952 C CA . LEU A 1 242 ? 11.218 -15.245 7.426 1.00 96.56 242 LEU A CA 1
ATOM 1953 C C . LEU A 1 242 ? 11.020 -16.533 8.257 1.00 96.56 242 LEU A C 1
ATOM 1955 O O . LEU A 1 242 ? 9.935 -16.709 8.814 1.00 96.56 242 LEU A O 1
ATOM 1959 N N . PRO A 1 243 ? 12.011 -17.435 8.401 1.00 97.62 243 PRO A N 1
ATOM 1960 C CA . PRO A 1 243 ? 11.830 -18.641 9.203 1.00 97.62 243 PRO A CA 1
ATOM 1961 C C . PRO A 1 243 ? 11.701 -18.359 10.709 1.00 97.62 243 PRO A C 1
ATOM 1963 O O . PRO A 1 243 ? 10.980 -19.088 11.388 1.00 97.62 243 PRO A O 1
ATOM 1966 N N . ILE A 1 244 ? 12.300 -17.280 11.231 1.00 97.94 244 ILE A N 1
ATOM 1967 C CA . ILE A 1 244 ? 12.049 -16.830 12.612 1.00 97.94 244 ILE A CA 1
ATOM 1968 C C . ILE A 1 244 ? 10.587 -16.394 12.776 1.00 97.94 244 ILE A C 1
ATOM 1970 O O . ILE A 1 244 ? 9.934 -16.790 13.740 1.00 97.94 244 ILE A O 1
ATOM 1974 N N . ALA A 1 245 ? 10.038 -15.636 11.823 1.00 97.88 245 ALA A N 1
ATOM 1975 C CA . ALA A 1 245 ? 8.632 -15.241 11.852 1.00 97.88 245 ALA A CA 1
ATOM 1976 C C . ALA A 1 245 ? 7.692 -16.460 11.818 1.00 97.88 245 ALA A C 1
ATOM 1978 O O . ALA A 1 245 ? 6.725 -16.500 12.578 1.00 97.88 245 ALA A O 1
ATOM 1979 N N . LEU A 1 246 ? 8.004 -17.488 11.014 1.00 97.44 246 LEU A N 1
ATOM 1980 C CA . LEU A 1 246 ? 7.247 -18.749 10.998 1.00 97.44 246 LEU A CA 1
ATOM 1981 C C . LEU A 1 246 ? 7.256 -19.451 12.363 1.00 97.44 246 LEU A C 1
ATOM 1983 O O . LEU A 1 246 ? 6.215 -19.947 12.795 1.00 97.44 246 LEU A O 1
ATOM 1987 N N . LEU A 1 247 ? 8.396 -19.456 13.064 1.00 98.00 247 LEU A N 1
ATOM 1988 C CA . LEU A 1 247 ? 8.483 -19.998 14.422 1.00 98.00 247 LEU A CA 1
ATOM 1989 C C . LEU A 1 247 ? 7.629 -19.204 15.407 1.00 98.00 247 LEU A C 1
ATOM 1991 O O . LEU A 1 247 ? 6.872 -19.806 16.163 1.00 98.00 247 LEU A O 1
ATOM 1995 N N . ILE A 1 248 ? 7.728 -17.873 15.391 1.00 98.06 248 ILE A N 1
ATOM 1996 C CA . ILE A 1 248 ? 6.988 -17.005 16.315 1.00 98.06 248 ILE A CA 1
ATOM 1997 C C . ILE A 1 248 ? 5.480 -17.175 16.108 1.00 98.06 248 ILE A C 1
ATOM 1999 O O . ILE A 1 248 ? 4.761 -17.471 17.061 1.00 98.06 248 ILE A O 1
ATOM 2003 N N . VAL A 1 249 ? 5.001 -17.060 14.866 1.00 97.12 249 VAL A N 1
ATOM 2004 C CA . VAL A 1 249 ? 3.573 -17.217 14.544 1.00 97.12 249 VAL A CA 1
ATOM 2005 C C . VAL A 1 249 ? 3.098 -18.635 14.871 1.00 97.12 249 VAL A C 1
ATOM 2007 O O . VAL A 1 249 ? 2.040 -18.804 15.475 1.00 97.12 249 VAL A O 1
ATOM 2010 N N . GLY A 1 250 ? 3.899 -19.654 14.554 1.00 96.88 250 GLY A N 1
ATOM 2011 C CA . GLY A 1 250 ? 3.580 -21.040 14.885 1.00 96.88 250 GLY A CA 1
ATOM 2012 C C . GLY A 1 250 ? 3.460 -21.296 16.393 1.00 96.88 250 GLY A C 1
ATOM 2013 O O . GLY A 1 250 ? 2.594 -22.065 16.804 1.00 96.88 250 GLY A O 1
ATOM 2014 N N . GLN A 1 251 ? 4.273 -20.639 17.230 1.00 97.00 251 GLN A N 1
ATOM 2015 C CA . GLN A 1 251 ? 4.160 -20.743 18.692 1.00 97.00 251 GLN A CA 1
ATOM 2016 C C . GLN A 1 251 ? 2.937 -20.001 19.235 1.00 97.00 251 GLN A C 1
ATOM 2018 O O . GLN A 1 251 ? 2.232 -20.555 20.076 1.00 97.00 251 GLN A O 1
ATOM 2023 N N . ILE A 1 252 ? 2.658 -18.789 18.737 1.00 97.56 252 ILE A N 1
ATOM 2024 C CA . ILE A 1 252 ? 1.507 -17.982 19.176 1.00 97.56 252 ILE A CA 1
ATOM 2025 C C . ILE A 1 252 ? 0.190 -18.731 18.935 1.00 97.56 252 ILE A C 1
ATOM 2027 O O . ILE A 1 252 ? -0.663 -18.763 19.813 1.00 97.56 252 ILE A O 1
ATOM 2031 N N . TYR A 1 253 ? 0.042 -19.383 17.779 1.00 96.88 253 TYR A N 1
ATOM 2032 C CA . TYR A 1 253 ? -1.202 -20.063 17.394 1.00 96.88 253 TYR A CA 1
ATOM 2033 C C . TYR A 1 253 ? -1.175 -21.580 17.605 1.00 96.88 253 TYR A C 1
ATOM 2035 O O . TYR A 1 253 ? -2.016 -22.289 17.057 1.00 96.88 253 TYR A O 1
ATOM 2043 N N . LYS A 1 254 ? -0.226 -22.108 18.389 1.00 95.88 254 LYS A N 1
ATOM 2044 C CA . LYS A 1 254 ? -0.015 -23.559 18.533 1.00 95.88 254 LYS A CA 1
ATOM 2045 C C . LYS A 1 254 ? -1.261 -24.323 18.998 1.00 95.88 254 LYS A C 1
ATOM 2047 O O . LYS A 1 254 ? -1.448 -25.467 18.583 1.00 95.88 254 LYS A O 1
ATOM 2052 N N . PHE A 1 255 ? -2.067 -23.716 19.866 1.00 95.94 255 PHE A N 1
ATOM 2053 C CA . PHE A 1 255 ? -3.254 -24.343 20.457 1.00 95.94 255 PHE A CA 1
ATOM 2054 C C . PHE A 1 255 ? -4.574 -23.720 19.986 1.00 95.94 255 PHE A C 1
ATOM 2056 O O . PHE A 1 255 ? -5.594 -24.397 20.023 1.00 95.94 255 PHE A O 1
ATOM 2063 N N . ASP A 1 256 ? -4.528 -22.495 19.455 1.00 94.50 256 ASP A N 1
ATOM 2064 C CA . ASP A 1 256 ? -5.715 -21.674 19.190 1.00 94.50 256 ASP A CA 1
ATOM 2065 C C . ASP A 1 256 ? -5.859 -21.311 17.701 1.00 94.50 256 ASP A C 1
ATOM 2067 O O . ASP A 1 25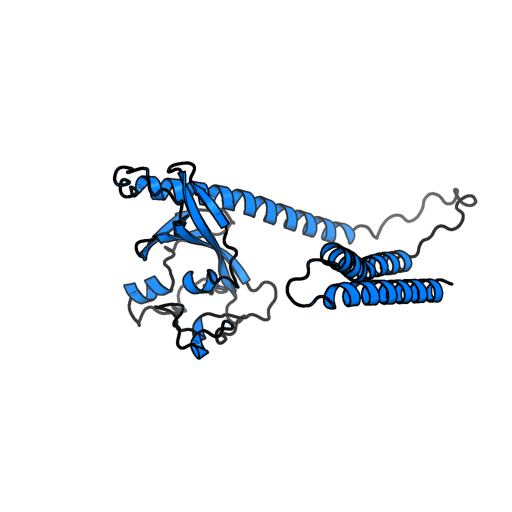6 ? -6.269 -20.205 17.352 1.00 94.50 256 ASP A O 1
ATOM 2071 N N . CYS A 1 257 ? -5.482 -22.211 16.785 1.00 91.50 257 CYS A N 1
ATOM 2072 C CA . CYS A 1 257 ? -5.662 -21.964 15.353 1.00 91.50 257 CYS A CA 1
ATOM 2073 C C . CYS A 1 257 ? -7.116 -22.251 14.934 1.00 91.50 257 CYS A C 1
ATOM 2075 O O . CYS A 1 257 ? -7.531 -23.411 14.980 1.00 91.50 257 CYS A O 1
ATOM 2077 N N . PRO A 1 258 ? -7.885 -21.240 14.483 1.00 90.56 258 PRO A N 1
ATOM 2078 C CA . PRO A 1 258 ? -9.303 -21.412 14.166 1.00 90.56 258 PRO A CA 1
ATOM 2079 C C . PRO A 1 258 ? -9.551 -22.147 12.842 1.00 90.56 258 PRO A C 1
ATOM 2081 O O . PRO A 1 258 ? -10.662 -22.607 12.608 1.00 90.56 258 PRO A O 1
ATOM 2084 N N . VAL A 1 259 ? -8.544 -22.222 11.963 1.00 95.38 259 VAL A N 1
ATOM 2085 C CA . VAL A 1 259 ? -8.684 -22.818 10.627 1.00 95.38 259 VAL A CA 1
ATOM 2086 C C . VAL A 1 259 ? -8.349 -24.306 10.657 1.00 95.38 259 VAL A C 1
ATOM 2088 O O . VAL A 1 259 ? -9.193 -25.125 10.319 1.00 95.38 259 VAL A O 1
ATOM 2091 N N . GLU A 1 260 ? -7.126 -24.663 11.062 1.00 96.25 260 GLU A N 1
ATOM 2092 C CA . GLU A 1 260 ? -6.652 -26.050 11.056 1.00 96.25 260 GLU A CA 1
ATOM 2093 C C . GLU A 1 260 ? -5.530 -26.231 12.101 1.00 96.25 260 GLU A C 1
ATOM 2095 O O . GLU A 1 260 ? -4.506 -25.539 12.037 1.00 96.25 260 GLU A O 1
ATOM 2100 N N . PRO A 1 261 ? -5.644 -27.190 13.039 1.00 94.81 261 PRO A N 1
ATOM 2101 C CA . PRO A 1 261 ? -4.692 -27.355 14.145 1.00 94.81 261 PRO A CA 1
ATOM 2102 C C . PRO A 1 261 ? -3.289 -27.817 13.708 1.00 94.81 261 PRO A C 1
ATOM 2104 O O . PRO A 1 261 ? -2.336 -27.759 14.490 1.00 94.81 261 PRO A O 1
ATOM 2107 N N . TRP A 1 262 ? -3.130 -28.277 12.465 1.00 97.00 262 TRP A N 1
ATOM 2108 C CA . TRP A 1 262 ? -1.851 -28.751 11.929 1.00 97.00 262 TRP A CA 1
ATOM 2109 C C . TRP A 1 262 ? -0.977 -27.640 11.332 1.00 97.00 262 TRP A C 1
ATOM 2111 O O . TRP A 1 262 ? 0.246 -27.798 11.301 1.00 97.00 262 TRP A O 1
ATOM 2121 N N . ILE A 1 263 ? -1.560 -26.506 10.920 1.00 96.88 263 ILE A N 1
ATOM 2122 C CA . ILE A 1 263 ? -0.819 -25.394 10.294 1.00 96.88 263 ILE A CA 1
ATOM 2123 C C . ILE A 1 263 ? 0.289 -24.855 11.218 1.00 96.88 263 ILE A C 1
ATOM 2125 O O . ILE A 1 263 ? 1.439 -24.799 10.775 1.00 96.88 263 ILE A O 1
ATOM 2129 N N . PRO A 1 264 ? 0.032 -24.539 12.505 1.00 97.44 264 PRO A N 1
ATOM 2130 C CA . PRO A 1 264 ? 1.072 -24.018 13.394 1.00 97.44 264 PRO A CA 1
ATOM 2131 C C . PRO A 1 264 ? 2.222 -25.010 13.607 1.00 97.44 264 PRO A C 1
ATOM 2133 O O . PRO A 1 264 ? 3.386 -24.616 13.647 1.00 97.44 264 PRO A O 1
ATOM 2136 N N . ARG A 1 265 ? 1.920 -26.316 13.685 1.00 97.06 265 ARG A N 1
ATOM 2137 C CA . ARG A 1 265 ? 2.945 -27.367 13.808 1.00 97.06 265 ARG A CA 1
ATOM 2138 C C . ARG A 1 265 ? 3.828 -27.414 12.567 1.00 97.06 265 ARG A C 1
ATOM 2140 O O . ARG A 1 265 ? 5.046 -27.474 12.701 1.00 97.06 265 ARG A O 1
ATOM 2147 N N . TRP A 1 266 ? 3.226 -27.327 11.381 1.00 97.56 266 TRP A N 1
ATOM 2148 C CA . TRP A 1 266 ? 3.965 -27.287 10.122 1.00 97.56 266 TRP A CA 1
ATOM 2149 C C . TRP A 1 266 ? 4.851 -26.041 10.019 1.00 97.56 266 TRP A C 1
ATOM 2151 O O . TRP A 1 266 ? 6.024 -26.164 9.675 1.00 97.56 266 TRP A O 1
ATOM 2161 N N . MET A 1 267 ? 4.340 -24.864 10.400 1.00 97.69 267 MET A N 1
ATOM 2162 C CA . MET A 1 267 ? 5.127 -23.624 10.446 1.00 97.69 267 MET A CA 1
ATOM 2163 C C . MET A 1 267 ? 6.332 -23.744 11.382 1.00 97.69 267 MET A C 1
ATOM 2165 O O . MET A 1 267 ? 7.428 -23.318 11.018 1.00 97.69 267 MET A O 1
ATOM 2169 N N . ILE A 1 268 ? 6.159 -24.376 12.552 1.00 98.06 268 ILE A N 1
ATOM 2170 C CA . ILE A 1 268 ? 7.264 -24.629 13.482 1.00 98.06 268 ILE A CA 1
ATOM 2171 C C . ILE A 1 268 ? 8.297 -25.563 12.844 1.00 98.06 268 ILE A C 1
ATOM 2173 O O . ILE A 1 268 ? 9.476 -25.221 12.782 1.00 98.06 268 ILE A O 1
ATOM 2177 N N . THR A 1 269 ? 7.875 -26.727 12.340 1.00 97.62 269 THR A N 1
ATOM 2178 C CA . THR A 1 269 ? 8.789 -27.711 11.743 1.00 97.62 269 THR A CA 1
ATOM 2179 C C . THR A 1 269 ? 9.543 -27.126 10.550 1.00 97.62 269 THR A C 1
ATOM 2181 O O . THR A 1 269 ? 10.762 -27.264 10.467 1.00 97.62 269 THR A O 1
ATOM 2184 N N . PHE A 1 270 ? 8.847 -26.424 9.655 1.00 97.56 270 PHE A N 1
ATOM 2185 C CA . PHE A 1 270 ? 9.458 -25.800 8.486 1.00 97.56 270 PHE A CA 1
ATOM 2186 C C . PHE A 1 270 ? 10.404 -24.656 8.874 1.00 97.56 270 PHE A C 1
ATOM 2188 O O . PHE A 1 270 ? 11.488 -24.541 8.304 1.00 97.56 270 PHE A O 1
ATOM 2195 N N . GLY A 1 271 ? 10.044 -23.858 9.885 1.00 97.56 271 GLY A N 1
ATOM 2196 C CA . GLY A 1 271 ? 10.910 -22.824 10.452 1.00 97.56 271 GLY A CA 1
ATOM 2197 C C . GLY A 1 271 ? 12.228 -23.393 10.987 1.00 97.56 271 GLY A C 1
ATOM 2198 O O . GLY A 1 271 ? 13.292 -22.898 10.618 1.00 97.56 271 GLY A O 1
ATOM 2199 N N . ILE A 1 272 ? 12.176 -24.478 11.773 1.00 98.25 272 ILE A N 1
ATOM 2200 C CA . ILE A 1 272 ? 13.377 -25.157 12.300 1.00 98.25 272 ILE A CA 1
ATOM 2201 C C . ILE A 1 272 ? 14.237 -25.704 11.155 1.00 98.25 272 ILE A C 1
ATOM 2203 O O . ILE A 1 272 ? 15.429 -25.411 11.089 1.00 98.25 272 ILE A O 1
ATOM 2207 N N . VAL A 1 273 ? 13.644 -26.469 10.230 1.00 97.62 273 VAL A N 1
ATOM 2208 C CA . VAL A 1 273 ? 14.381 -27.085 9.112 1.00 97.62 273 VAL A CA 1
ATOM 2209 C C . VAL A 1 273 ? 15.031 -26.020 8.225 1.00 97.62 273 VAL A C 1
ATOM 2211 O O . VAL A 1 273 ? 16.190 -26.169 7.832 1.00 97.62 273 VAL A O 1
ATOM 2214 N N . SER A 1 274 ? 14.318 -24.926 7.940 1.00 96.81 274 SER A N 1
ATOM 2215 C CA . SER A 1 274 ? 14.835 -23.812 7.144 1.00 96.81 274 SER A CA 1
ATOM 2216 C C . SER A 1 274 ? 16.006 -23.111 7.840 1.00 96.81 274 SER A C 1
ATOM 2218 O O . SER A 1 274 ? 17.058 -22.941 7.222 1.00 96.81 274 SER A O 1
ATOM 2220 N N . LEU A 1 275 ? 15.890 -22.800 9.141 1.00 97.44 275 LEU A N 1
ATOM 2221 C CA . LEU A 1 275 ? 16.994 -22.221 9.919 1.00 97.44 275 LEU A CA 1
ATOM 2222 C C . LEU A 1 275 ? 18.220 -23.131 9.935 1.00 97.44 275 LEU A C 1
ATOM 2224 O O . LEU A 1 275 ? 19.325 -22.657 9.672 1.00 97.44 275 LEU A O 1
ATOM 2228 N N . CYS A 1 276 ? 18.045 -24.429 10.197 1.00 97.56 276 CYS A N 1
ATOM 2229 C CA . CYS A 1 276 ? 19.150 -25.386 10.184 1.00 97.56 276 CYS A CA 1
ATOM 2230 C C . CYS A 1 276 ? 19.841 -25.422 8.817 1.00 97.56 276 CYS A C 1
ATOM 2232 O O . CYS A 1 276 ? 21.066 -25.356 8.751 1.00 97.56 276 CYS A O 1
ATOM 2234 N N . ARG A 1 277 ? 19.069 -25.464 7.723 1.00 97.12 277 ARG A N 1
ATOM 2235 C CA . ARG A 1 277 ? 19.610 -25.477 6.358 1.00 97.12 277 ARG A CA 1
ATOM 2236 C C . ARG A 1 277 ? 20.384 -24.200 6.031 1.00 97.12 277 ARG A C 1
ATOM 2238 O O . ARG A 1 277 ? 21.486 -24.292 5.499 1.00 97.12 277 ARG A O 1
ATOM 2245 N N . ILE A 1 278 ? 19.831 -23.027 6.339 1.00 95.44 278 ILE A N 1
ATOM 2246 C CA . ILE A 1 278 ? 20.470 -21.733 6.050 1.00 95.44 278 ILE A CA 1
ATOM 2247 C C . ILE A 1 278 ? 21.770 -21.582 6.851 1.00 95.44 278 ILE A C 1
ATOM 2249 O O . ILE A 1 278 ? 22.798 -21.221 6.281 1.00 95.44 278 ILE A O 1
ATOM 2253 N N . ASN A 1 279 ? 21.754 -21.916 8.146 1.00 94.06 279 ASN A N 1
ATOM 2254 C CA . ASN A 1 279 ? 22.950 -21.867 8.991 1.00 94.06 279 ASN A CA 1
ATOM 2255 C C . ASN A 1 279 ? 24.013 -22.876 8.534 1.00 94.06 279 ASN A C 1
ATOM 2257 O O . ASN A 1 279 ? 25.193 -22.538 8.494 1.00 94.06 279 ASN A O 1
ATOM 2261 N N . PHE A 1 280 ? 23.610 -24.083 8.123 1.00 96.62 280 PHE A N 1
ATOM 2262 C CA . PHE A 1 280 ? 24.531 -25.083 7.581 1.00 96.62 280 PHE A CA 1
ATOM 2263 C C . PHE A 1 280 ? 25.220 -24.599 6.297 1.00 96.62 280 PHE A C 1
ATOM 2265 O O . PHE A 1 280 ? 26.440 -24.684 6.188 1.00 96.62 280 PHE A O 1
ATOM 2272 N N . VAL A 1 281 ? 24.460 -24.039 5.347 1.00 94.19 281 VAL A N 1
ATOM 2273 C CA . VAL A 1 281 ? 25.025 -23.469 4.110 1.00 94.19 281 VAL A CA 1
ATOM 2274 C C . VAL A 1 281 ? 25.975 -22.314 4.427 1.00 94.19 281 VAL A C 1
ATOM 2276 O O . VAL A 1 281 ? 27.051 -22.244 3.846 1.00 94.19 281 VAL A O 1
ATOM 2279 N N . TYR A 1 282 ? 25.619 -21.439 5.369 1.00 92.88 282 TYR A N 1
ATOM 2280 C CA . TYR A 1 282 ? 26.485 -20.330 5.772 1.00 92.88 282 TYR A CA 1
ATOM 2281 C C . TYR A 1 282 ? 27.818 -20.811 6.363 1.00 92.88 282 TYR A C 1
ATOM 2283 O O . TYR A 1 282 ? 28.871 -20.302 5.981 1.00 92.88 282 TYR A O 1
ATOM 2291 N N . ILE A 1 283 ? 27.791 -21.824 7.237 1.00 93.88 283 ILE A N 1
ATOM 2292 C CA . ILE A 1 283 ? 29.007 -22.433 7.797 1.00 93.88 283 ILE A CA 1
ATOM 2293 C C . ILE A 1 283 ? 29.864 -23.044 6.678 1.00 93.88 283 ILE A C 1
ATOM 2295 O O . ILE A 1 283 ? 31.057 -22.769 6.630 1.00 93.88 283 ILE A O 1
ATOM 2299 N N . MET A 1 284 ? 29.261 -23.792 5.747 1.00 93.94 284 MET A N 1
ATOM 2300 C CA . MET A 1 284 ? 29.967 -24.429 4.621 1.00 93.94 284 MET A CA 1
ATOM 2301 C C . MET A 1 284 ? 30.554 -23.441 3.607 1.00 93.94 284 MET A C 1
ATOM 2303 O O . MET A 1 284 ? 31.503 -23.772 2.914 1.00 93.94 284 MET A O 1
ATOM 2307 N N . VAL A 1 285 ? 29.968 -22.251 3.456 1.00 89.75 285 VAL A N 1
ATOM 2308 C CA . VAL A 1 285 ? 30.509 -21.208 2.567 1.00 89.75 285 VAL A CA 1
ATOM 2309 C C . VAL A 1 285 ? 31.652 -20.450 3.241 1.00 89.75 285 VAL A C 1
ATOM 2311 O O . VAL A 1 285 ? 32.525 -19.913 2.560 1.00 89.75 285 VAL A O 1
ATOM 2314 N N . ARG A 1 286 ? 31.636 -20.359 4.576 1.00 85.62 286 ARG A N 1
ATOM 2315 C CA . ARG A 1 286 ? 32.610 -19.564 5.325 1.00 85.62 286 ARG A CA 1
ATOM 2316 C C . ARG A 1 286 ? 33.888 -20.328 5.683 1.00 85.62 286 ARG A C 1
ATOM 2318 O O . ARG A 1 286 ? 34.924 -19.671 5.805 1.00 85.62 286 ARG A O 1
ATOM 2325 N N . PHE A 1 287 ? 33.798 -21.642 5.882 1.00 86.94 287 PHE A N 1
ATOM 2326 C CA . PHE A 1 287 ? 34.910 -22.541 6.215 1.00 86.94 287 PHE A CA 1
ATOM 2327 C C . PHE A 1 287 ? 35.332 -23.372 5.007 1.00 86.94 287 PHE A C 1
ATOM 2329 O O . PHE A 1 287 ? 36.561 -23.526 4.829 1.00 86.94 287 PHE A O 1
#

Sequence (287 aa):
MFHAILRSPSGEILVKALELRCDTIINGGVYDTAVLRSVYGRNFPVYDHRNVRPGYILTTSSINYAALDCYAHTYDFRSPYNLQFYKIKVALQCKQKYDSFSVQSETVGANEKGIRICPYIRNEELEWKTQYQSSVIIYGLLLEIKKSIHNLDIDSISLPPSPSMSRRSTKILINTIYQYFRSEMQNVTTSTERQLSLDESTDTRLSVTSSIDQKNEYMTTKCLISKWDIIILITFIAVNILPIALLIVGQIYKFDCPVEPWIPRWMITFGIVSLCRINFVYIMVRF

Foldseek 3Di:
DAWEWEADPVRDIDTDDDDDDDPDDDDDGDDFPLVQCVVVHVPPPPDPVPDDDAWKDWQAFGCLLCQPVVRWDWDWDQQPPQRFIKTKTKGFTKIFTPPQKDQAAAPPCCVVVVHASDPRDGRSSRDIDGPDPPGIDGRYMYMDIGTDPPPPVCPDDPDDDDPDQDPVNVVVSVVVVVVVVVVVVVVVVVVVVVVVVVVVVPPPPPDDDDDDDPDPPDDDPDPCCDPVNVVVVVVLVVQLVVLVVLLVVLVVCCPPDPPDNCSSVVSNVCSVVSVVVSVVVVVVVVD

Secondary structure (DSSP, 8-state):
-EEEEEE-TTS-EEEEEE----S---------HHHHHHHS-TTS-S--TTSSPTTEEE-PPPHHHHTSTTTS-EEEEE-TTT--EEEEEEEEEEEEETTS-EEE--SS-TTTTT--S-SSS-GGGSEEE--STT-EEEEEEEEEEEE-------SS--PPPPPPPPHHHHHHHHHHHHHHHHHHHHHHHHHHHHHHHHHHTSSS--S---SS-----SS-------HHHHHHHHHHHHHHHHHHHHHHHHHHTSS--SS-TTHHHHHHHHHHHHHHHHHHHHHHHH-

Radius of gyration: 28.11 Å; chains: 1; bounding box: 88×58×54 Å

Organism: Adineta ricciae (NCBI:txid249248)